Protein AF-A0A4V6A2N5-F1 (afdb_monomer_lite)

Organism: Steinernema carpocapsae (NCBI:txid34508)

Foldseek 3Di:
DDDDDDPDDPDDPPDDPVPPPPPPPQDPVNCCVVPVPVVNVVVVPPPPPDDQQDDDPLLVQQLVLLCVVQPCAAPCNVVSLVVSLVSLFKDKQPDPSDPCVQFADPVVSVVVVVCVVVVVCVVPIDIDGTPDDGRDHSVNSVVVVCVVDVRVVRRVVNHVVDPVCPPPPDDDDPVVVVVVVVVVVVVVVVD

Secondary structure (DSSP, 8-state):
----------------GGG--------HHHHHHHHS-HHHHHHHH-----------HHHHHHHHHHHTTS-SSSTTHHHHHHHHHHHHH-EETT-TT--HHHHS-HHHHHHHHHHHHHTHHHHS--EE--S-SPPPPHHHHHHHHHHHS-HHHHHHHHHHH-GGG-----PPPHHHHHHHHHHHHHHHTT-

pLDDT: mean 79.71, std 16.82, range [37.62, 96.12]

Sequence (191 aa):
MSTQTAKLLGVKPERDPQFAVNERTITEQEFREQYMHPNLQIAAQINLPFEDIGWCDISETRLFKKCVFYKPAGQLRSLNMIVLVHEMHHISENDPMTDYRDELTPEDLKIYRERLRTGEAQRNPRTYTPAYKVRPNAMAIMNKLNEYWNMPLVHRRELAANDYFKQVDFELPPEIKKMKEHRIQRDEATQ

InterPro domains:
  IPR012423 Chromatin modification-related protein Eaf7/MRGBP [PF07904] (59-169)

Radius of gyration: 27.69 Å; chains: 1; bounding box: 70×76×56 Å

Structure (mmCIF, N/CA/C/O backbone):
data_AF-A0A4V6A2N5-F1
#
_entry.id   AF-A0A4V6A2N5-F1
#
loop_
_atom_site.group_PDB
_atom_site.id
_atom_site.type_symbol
_atom_site.label_atom_id
_atom_site.label_alt_id
_atom_site.label_comp_id
_atom_site.label_asym_id
_atom_site.label_entity_id
_atom_site.label_seq_id
_atom_site.pdbx_PDB_ins_code
_atom_site.Cartn_x
_atom_site.Cartn_y
_atom_site.Cartn_z
_atom_site.occupancy
_atom_site.B_iso_or_equiv
_atom_site.auth_seq_id
_atom_site.auth_comp_id
_atom_site.auth_asym_id
_atom_site.auth_atom_id
_atom_site.pdbx_PDB_model_num
ATOM 1 N N . MET A 1 1 ? -11.839 60.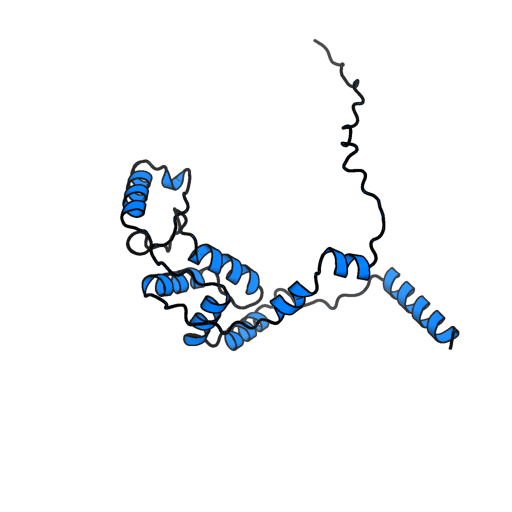056 -10.316 1.00 40.94 1 MET A N 1
ATOM 2 C CA . MET A 1 1 ? -10.593 59.953 -9.524 1.00 40.94 1 MET A CA 1
ATOM 3 C C . MET A 1 1 ? -9.837 58.741 -10.048 1.00 40.94 1 MET A C 1
ATOM 5 O O . MET A 1 1 ? -10.256 57.626 -9.799 1.00 40.94 1 MET A O 1
ATOM 9 N N . SER A 1 2 ? -9.094 58.924 -11.132 1.00 37.62 2 SER A N 1
ATOM 10 C CA . SER A 1 2 ? -7.671 59.299 -11.196 1.00 37.62 2 SER A CA 1
ATOM 11 C C . SER A 1 2 ? -6.779 58.063 -11.245 1.00 37.62 2 SER A C 1
ATOM 13 O O . SER A 1 2 ? -6.501 57.408 -10.249 1.00 37.62 2 SER A O 1
ATOM 15 N N . THR A 1 3 ? -6.362 57.783 -12.469 1.00 42.44 3 THR A N 1
ATOM 16 C CA . THR A 1 3 ? -5.193 57.022 -12.889 1.00 42.44 3 THR A CA 1
ATOM 17 C C . THR A 1 3 ? -3.913 57.539 -12.203 1.00 42.44 3 THR A C 1
ATOM 19 O O . THR A 1 3 ? -3.840 58.717 -11.866 1.00 42.44 3 THR A O 1
ATOM 22 N N . GLN A 1 4 ? -2.891 56.673 -12.124 1.00 40.16 4 GLN A N 1
ATOM 23 C CA . GLN A 1 4 ? -1.467 56.956 -11.835 1.00 40.16 4 GLN A CA 1
ATOM 24 C C . GLN A 1 4 ? -1.052 57.238 -10.381 1.00 40.16 4 GLN A C 1
ATOM 26 O O . GLN A 1 4 ? -1.195 58.355 -9.907 1.00 40.16 4 GLN A O 1
ATOM 31 N N . THR A 1 5 ? -0.421 56.240 -9.742 1.00 40.50 5 THR A N 1
ATOM 32 C CA . THR A 1 5 ? 0.781 56.275 -8.857 1.00 40.50 5 THR A CA 1
ATOM 33 C C . THR A 1 5 ? 0.743 54.993 -8.010 1.00 40.50 5 THR A C 1
ATOM 35 O O . THR A 1 5 ? -0.087 54.847 -7.133 1.00 40.50 5 THR A O 1
ATOM 38 N N . ALA A 1 6 ? 1.480 53.929 -8.318 1.00 37.72 6 ALA A N 1
ATOM 39 C CA . ALA A 1 6 ? 2.877 53.818 -7.929 1.00 37.72 6 ALA A CA 1
ATOM 40 C C . ALA A 1 6 ? 3.575 52.724 -8.758 1.00 37.72 6 ALA A C 1
ATOM 42 O O . ALA A 1 6 ? 3.750 51.582 -8.346 1.00 37.72 6 ALA A O 1
ATOM 43 N N . LYS A 1 7 ? 4.028 53.120 -9.947 1.00 43.25 7 LYS A N 1
ATOM 44 C CA . LYS A 1 7 ? 5.269 52.619 -10.546 1.00 43.25 7 LYS A CA 1
ATOM 45 C C . LYS A 1 7 ? 6.409 53.395 -9.873 1.00 43.25 7 LYS A C 1
ATOM 47 O O . LYS A 1 7 ? 6.946 54.314 -10.467 1.00 43.25 7 LYS A O 1
ATOM 52 N N . LEU A 1 8 ? 6.677 53.149 -8.593 1.00 44.62 8 LEU A N 1
ATOM 53 C CA . LEU A 1 8 ? 7.771 53.792 -7.853 1.00 44.62 8 LEU A CA 1
ATOM 54 C C . LEU A 1 8 ? 7.896 53.101 -6.505 1.00 44.62 8 LEU A C 1
ATOM 56 O O . LEU A 1 8 ? 7.250 53.488 -5.546 1.00 44.62 8 LEU A O 1
ATOM 60 N N . LEU A 1 9 ? 8.667 52.023 -6.498 1.00 43.09 9 LEU A N 1
ATOM 61 C CA . LEU A 1 9 ? 9.569 51.607 -5.429 1.00 43.09 9 LEU A CA 1
ATOM 62 C C . LEU A 1 9 ? 10.276 50.378 -6.005 1.00 43.09 9 LEU A C 1
ATOM 64 O O . LEU A 1 9 ? 9.766 49.263 -5.961 1.00 43.09 9 LEU A O 1
ATOM 68 N N . GLY A 1 10 ? 11.411 50.621 -6.666 1.00 44.78 10 GLY A N 1
ATOM 69 C CA . GLY A 1 10 ? 12.303 49.603 -7.221 1.00 44.78 10 GLY A CA 1
ATOM 70 C C . GLY A 1 10 ? 12.989 48.792 -6.126 1.00 44.78 10 GLY A C 1
ATOM 71 O O . GLY A 1 10 ? 14.212 48.768 -6.043 1.00 44.78 10 GLY A O 1
ATOM 72 N N . VAL A 1 11 ? 12.200 48.144 -5.276 1.00 44.19 11 VAL A N 1
ATOM 73 C CA . VAL A 1 11 ? 12.680 47.217 -4.263 1.00 44.19 11 VAL A CA 1
ATOM 74 C C . VAL A 1 11 ? 12.923 45.897 -4.980 1.00 44.19 11 VAL A C 1
ATOM 76 O O . VAL A 1 11 ? 12.017 45.088 -5.177 1.00 44.19 11 VAL A O 1
ATOM 79 N N . LYS A 1 12 ? 14.165 45.700 -5.437 1.00 49.62 12 LYS A N 1
ATOM 80 C CA . LYS A 1 12 ? 14.668 44.341 -5.651 1.00 49.62 12 LYS A CA 1
ATOM 81 C C . LYS A 1 12 ? 14.470 43.600 -4.323 1.00 49.62 12 LYS A C 1
ATOM 83 O O . LYS A 1 12 ? 14.855 44.167 -3.302 1.00 49.62 12 LYS A O 1
ATOM 88 N N . PRO A 1 13 ? 13.890 42.388 -4.307 1.00 46.31 13 PRO A N 1
ATOM 89 C CA . PRO A 1 13 ? 13.906 41.577 -3.102 1.00 46.31 13 PRO A CA 1
ATOM 90 C C . PRO A 1 13 ? 15.373 41.406 -2.713 1.00 46.31 13 PRO A C 1
ATOM 92 O O . PRO A 1 13 ? 16.170 40.872 -3.490 1.00 46.31 13 PRO A O 1
ATOM 95 N N . GLU A 1 14 ? 15.734 41.970 -1.566 1.00 46.34 14 GLU A N 1
ATOM 96 C CA . GLU A 1 14 ? 17.046 41.816 -0.963 1.00 46.34 14 GLU A CA 1
ATOM 97 C C . GLU A 1 14 ? 17.206 40.315 -0.723 1.00 46.34 14 GLU A C 1
ATOM 99 O O . GLU A 1 14 ? 16.524 39.721 0.110 1.00 46.34 14 GLU A O 1
ATOM 104 N N . ARG A 1 15 ? 18.003 39.654 -1.571 1.00 49.00 15 ARG A N 1
ATOM 105 C CA . ARG A 1 15 ? 18.396 38.275 -1.306 1.00 49.00 15 ARG A CA 1
ATOM 106 C C . ARG A 1 15 ? 19.228 38.337 -0.039 1.00 49.00 15 ARG A C 1
ATOM 108 O O . ARG A 1 15 ? 20.254 39.015 -0.038 1.00 49.00 15 ARG A O 1
ATOM 115 N N . ASP A 1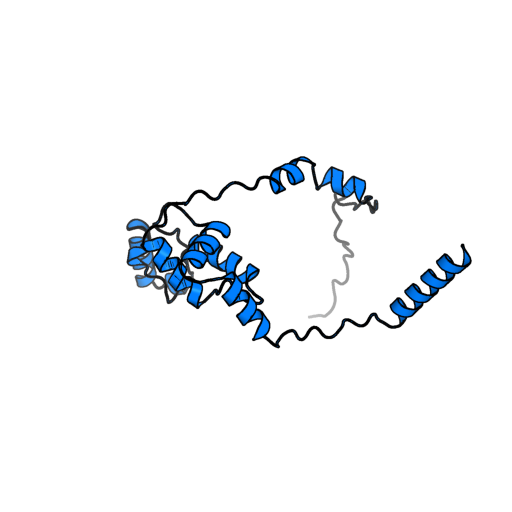 16 ? 18.771 37.644 0.997 1.00 45.53 16 ASP A N 1
ATOM 116 C CA . ASP A 1 16 ? 19.542 37.413 2.211 1.00 45.53 16 ASP A CA 1
ATOM 117 C C . ASP A 1 16 ? 20.994 37.074 1.821 1.00 45.53 16 ASP A C 1
ATOM 119 O O . ASP A 1 16 ? 21.207 36.130 1.046 1.00 45.53 16 ASP A O 1
ATOM 123 N N . PRO A 1 17 ? 22.007 37.813 2.311 1.00 48.41 17 PRO A N 1
ATOM 124 C CA . PRO A 1 17 ? 23.404 37.615 1.916 1.00 48.41 17 PRO A CA 1
ATOM 125 C C . PRO A 1 17 ? 23.958 36.234 2.307 1.00 48.41 17 PRO A C 1
ATOM 127 O O . PRO A 1 17 ? 25.060 35.874 1.899 1.00 48.41 17 PRO A O 1
ATOM 130 N N . GLN A 1 18 ? 23.190 35.429 3.047 1.00 48.81 18 GLN A N 1
ATOM 131 C CA . GLN 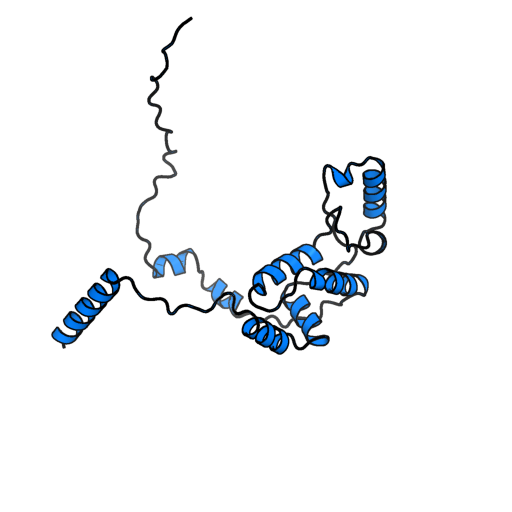A 1 18 ? 23.513 3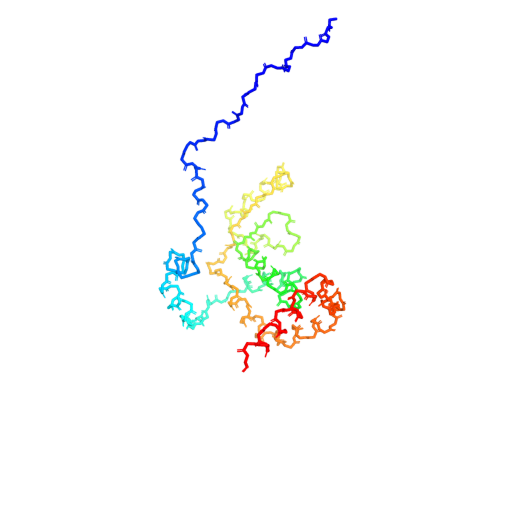4.039 3.371 1.00 48.81 18 GLN A CA 1
ATOM 132 C C . GLN A 1 18 ? 23.283 33.055 2.210 1.00 48.81 18 GLN A C 1
ATOM 134 O O . GLN A 1 18 ? 23.806 31.946 2.256 1.00 48.81 18 GLN A O 1
ATOM 139 N N . PHE A 1 19 ? 22.570 33.452 1.149 1.00 46.62 19 PHE A N 1
ATOM 140 C CA . PHE A 1 19 ? 22.339 32.621 -0.043 1.00 46.62 19 PHE A CA 1
ATOM 141 C C . PHE A 1 19 ? 23.065 33.155 -1.283 1.00 46.62 19 PHE A C 1
ATOM 143 O O . PHE A 1 19 ? 22.567 33.064 -2.410 1.00 46.62 19 PHE A O 1
ATOM 150 N N . ALA A 1 20 ? 24.267 33.706 -1.099 1.00 46.91 20 ALA A N 1
ATOM 151 C CA . ALA A 1 20 ? 25.222 33.805 -2.193 1.00 46.91 20 ALA A CA 1
ATOM 152 C C . ALA A 1 20 ? 25.600 32.375 -2.612 1.00 46.91 20 ALA A C 1
ATOM 154 O O . ALA A 1 20 ? 26.431 31.724 -1.981 1.00 46.91 20 ALA A O 1
ATOM 155 N N . VAL A 1 21 ? 24.930 31.855 -3.644 1.00 52.84 21 VAL A N 1
ATOM 156 C CA . VAL A 1 21 ? 25.291 30.582 -4.270 1.00 52.84 21 VAL A CA 1
ATOM 157 C C . VAL A 1 21 ? 26.683 30.776 -4.855 1.00 52.84 21 VAL A C 1
ATOM 159 O O . VAL A 1 21 ? 26.847 31.372 -5.915 1.00 52.84 21 VAL A O 1
ATOM 162 N N . ASN A 1 22 ? 27.699 30.323 -4.125 1.00 54.91 22 ASN A N 1
ATOM 163 C CA . ASN A 1 22 ? 29.012 30.084 -4.693 1.00 54.91 22 ASN A CA 1
ATOM 164 C C . ASN A 1 22 ? 28.799 29.082 -5.833 1.00 54.91 22 ASN A C 1
ATOM 166 O O . ASN A 1 22 ? 28.563 27.903 -5.576 1.00 54.91 22 ASN A O 1
ATOM 170 N N . GLU A 1 23 ? 28.868 29.544 -7.081 1.00 56.22 23 GLU A N 1
ATOM 171 C CA . GLU A 1 23 ? 28.890 28.714 -8.294 1.00 56.22 23 GLU A CA 1
ATOM 172 C C . GLU A 1 23 ? 30.232 27.973 -8.401 1.00 56.22 23 GLU A C 1
ATOM 174 O O . GLU A 1 23 ? 30.930 28.001 -9.413 1.00 56.22 23 GLU A O 1
ATOM 179 N N . ARG A 1 24 ? 30.647 27.320 -7.315 1.00 70.62 24 ARG A N 1
ATOM 180 C CA . ARG A 1 24 ? 31.764 26.397 -7.348 1.00 70.62 24 ARG A CA 1
ATOM 181 C C . ARG A 1 24 ? 31.211 25.103 -7.925 1.00 70.62 24 ARG A C 1
ATOM 183 O O . ARG A 1 24 ? 30.414 24.428 -7.278 1.00 70.62 24 ARG A O 1
ATOM 190 N N . THR A 1 25 ? 31.602 24.777 -9.153 1.00 65.81 25 THR A N 1
ATOM 191 C CA . THR A 1 25 ? 31.363 23.456 -9.739 1.00 65.81 25 THR A CA 1
ATOM 192 C C . THR A 1 25 ? 32.053 22.425 -8.853 1.00 65.81 25 THR A C 1
ATOM 194 O O . THR A 1 25 ? 33.270 22.264 -8.914 1.00 65.81 25 THR A O 1
ATOM 197 N N . ILE A 1 26 ? 31.274 21.795 -7.975 1.00 80.19 26 ILE A N 1
ATOM 198 C CA . ILE A 1 26 ? 31.705 20.665 -7.157 1.00 80.19 26 ILE A CA 1
ATOM 199 C C . ILE A 1 26 ? 32.106 19.544 -8.117 1.00 80.19 26 ILE A C 1
ATOM 201 O O . ILE A 1 26 ? 31.353 19.199 -9.032 1.00 80.19 26 ILE A O 1
ATOM 205 N N . THR A 1 27 ? 33.307 19.003 -7.939 1.00 85.44 27 THR A N 1
ATOM 206 C CA . THR A 1 27 ? 33.754 17.846 -8.719 1.00 85.44 27 THR A CA 1
ATOM 207 C C . THR A 1 27 ? 32.944 16.607 -8.332 1.00 85.44 27 THR A C 1
ATOM 209 O O . THR A 1 27 ? 32.437 16.506 -7.217 1.00 85.44 27 THR A O 1
ATOM 212 N N . GLU A 1 28 ? 32.807 15.630 -9.235 1.00 75.56 28 GLU A N 1
ATOM 213 C CA . GLU A 1 28 ? 32.050 14.398 -8.945 1.00 75.56 28 GLU A CA 1
ATOM 214 C C . GLU A 1 28 ? 32.552 13.703 -7.668 1.00 75.56 28 GLU A C 1
ATOM 216 O O . GLU A 1 28 ? 31.761 13.181 -6.882 1.00 75.56 28 GLU A O 1
ATOM 221 N N . GLN A 1 29 ? 33.866 13.735 -7.444 1.00 78.38 29 GLN A N 1
ATOM 222 C CA . GLN A 1 29 ? 34.496 13.146 -6.271 1.00 78.38 29 GLN A CA 1
ATOM 223 C C . GLN A 1 29 ? 34.122 13.886 -4.981 1.00 78.38 29 GLN A C 1
ATOM 225 O O . GLN A 1 29 ? 33.684 13.248 -4.027 1.00 78.38 29 GLN A O 1
ATOM 230 N N . GLU A 1 30 ? 34.179 15.220 -4.978 1.00 81.38 30 GLU A N 1
ATOM 231 C CA . GLU A 1 30 ? 33.730 16.037 -3.844 1.00 81.38 30 GLU A CA 1
ATOM 232 C C . GLU A 1 30 ? 32.230 15.845 -3.570 1.00 81.38 30 GLU A C 1
ATOM 234 O O . GLU A 1 30 ? 31.831 15.725 -2.415 1.00 81.38 30 GLU A O 1
ATOM 239 N N . PHE A 1 31 ? 31.391 15.734 -4.609 1.00 80.75 31 PHE A N 1
ATOM 240 C CA . PHE A 1 31 ? 29.964 15.438 -4.442 1.00 80.75 31 PHE A CA 1
ATOM 241 C C . PHE A 1 31 ? 29.749 14.071 -3.781 1.00 80.75 31 PHE A C 1
ATOM 243 O O . PHE A 1 31 ? 28.944 13.935 -2.858 1.00 80.75 31 PHE A O 1
ATOM 250 N N . ARG A 1 32 ? 30.475 13.044 -4.236 1.00 70.31 32 ARG A N 1
ATOM 251 C CA . ARG A 1 32 ? 30.390 11.695 -3.666 1.00 70.31 32 ARG A CA 1
ATOM 252 C C . ARG A 1 32 ? 30.850 11.675 -2.212 1.00 70.31 32 ARG A C 1
ATOM 254 O O . ARG A 1 32 ? 30.182 11.071 -1.386 1.00 70.31 32 ARG A O 1
ATOM 261 N N . GLU A 1 33 ? 31.934 12.356 -1.876 1.00 77.19 33 GLU A N 1
ATOM 262 C CA . GLU A 1 33 ? 32.447 12.394 -0.504 1.00 77.19 33 GLU A CA 1
ATOM 263 C C . GLU A 1 33 ? 31.539 13.207 0.431 1.00 77.19 33 GLU A C 1
ATOM 265 O O . GLU A 1 33 ? 31.278 12.787 1.558 1.00 77.19 33 GLU A O 1
ATOM 270 N N . GLN A 1 34 ? 30.996 14.327 -0.051 1.00 77.94 34 GLN A N 1
ATOM 271 C CA . GLN A 1 34 ? 30.143 15.215 0.737 1.00 77.94 34 GLN A CA 1
ATOM 272 C C . GLN A 1 34 ? 28.727 14.660 0.948 1.00 77.94 34 GLN A C 1
ATOM 274 O O . GLN A 1 34 ? 28.162 14.825 2.029 1.00 77.94 34 GLN A O 1
ATOM 279 N N . TYR A 1 35 ? 28.139 14.020 -0.069 1.00 74.94 35 TYR A N 1
ATOM 280 C CA . TYR A 1 35 ? 26.726 13.617 -0.055 1.00 74.94 35 TYR A CA 1
ATOM 281 C C . TYR A 1 35 ? 26.505 12.100 -0.084 1.00 74.94 35 TYR A C 1
ATOM 283 O O . TYR A 1 35 ? 25.437 11.638 0.312 1.00 74.94 35 TYR A O 1
ATOM 291 N N . MET A 1 36 ? 27.492 11.313 -0.522 1.00 72.31 36 MET A N 1
ATOM 292 C CA . MET A 1 36 ? 27.393 9.855 -0.676 1.00 72.31 36 MET A CA 1
ATOM 293 C C . MET A 1 36 ? 28.427 9.141 0.206 1.00 72.31 36 MET A C 1
ATOM 295 O O . MET A 1 36 ? 29.283 8.398 -0.278 1.00 72.31 36 MET A O 1
ATOM 299 N N . HIS A 1 37 ? 28.333 9.373 1.519 1.00 70.88 37 HIS A N 1
ATOM 300 C CA . HIS A 1 37 ? 29.231 8.811 2.531 1.00 70.88 37 HIS A CA 1
ATOM 301 C C . HIS A 1 37 ? 29.432 7.288 2.334 1.00 70.88 37 HIS A C 1
ATOM 303 O O . HIS A 1 37 ? 28.447 6.585 2.096 1.00 70.88 37 HIS A O 1
ATOM 309 N N . PRO A 1 38 ? 30.647 6.729 2.514 1.00 67.81 38 PRO A N 1
ATOM 310 C CA . PRO A 1 38 ? 30.920 5.291 2.341 1.00 67.81 38 PRO A CA 1
ATOM 311 C C . PRO A 1 38 ? 29.981 4.366 3.132 1.00 67.81 38 PRO A C 1
ATOM 313 O O . PRO A 1 38 ? 29.646 3.267 2.693 1.00 67.81 38 PRO A O 1
ATOM 316 N N . ASN A 1 39 ? 29.473 4.848 4.267 1.00 70.00 39 ASN A N 1
ATOM 317 C CA . ASN A 1 39 ? 28.505 4.141 5.104 1.00 70.00 39 ASN A CA 1
ATOM 318 C C . ASN A 1 39 ? 27.170 3.879 4.385 1.00 70.00 39 ASN A C 1
ATOM 320 O O . ASN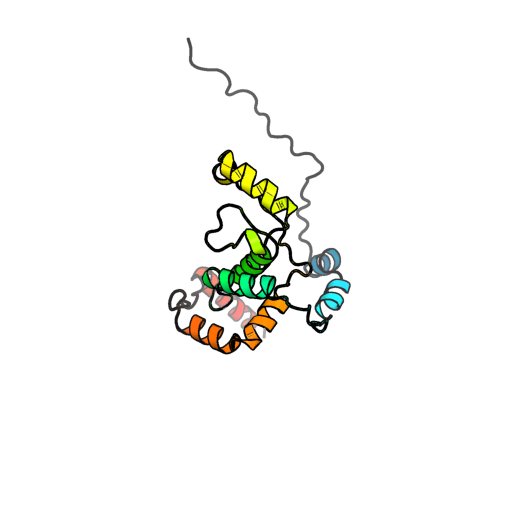 A 1 39 ? 26.495 2.909 4.710 1.00 70.00 39 ASN A O 1
ATOM 324 N N . LEU A 1 40 ? 26.799 4.696 3.394 1.00 64.06 40 LEU A N 1
ATOM 325 C CA . LEU A 1 40 ? 25.609 4.483 2.565 1.00 64.06 40 LEU A CA 1
ATOM 326 C C . LEU A 1 40 ? 25.787 3.301 1.607 1.00 64.06 40 LEU A C 1
ATOM 328 O O . LEU A 1 40 ? 24.823 2.591 1.342 1.00 64.06 40 LEU A O 1
ATOM 332 N N . GLN A 1 41 ? 27.010 3.043 1.129 1.00 61.16 41 GLN A N 1
ATOM 333 C CA . GLN A 1 41 ? 27.300 1.847 0.329 1.00 61.16 41 GLN A CA 1
ATOM 334 C C . GLN A 1 41 ? 27.215 0.586 1.187 1.00 61.16 41 GLN A C 1
ATOM 336 O O . GLN A 1 41 ? 26.641 -0.409 0.757 1.00 61.16 41 GLN A O 1
ATOM 341 N N . ILE A 1 42 ? 27.730 0.653 2.418 1.00 66.25 42 ILE A N 1
ATOM 342 C CA . ILE A 1 42 ? 27.620 -0.437 3.393 1.00 66.25 42 ILE A CA 1
ATOM 343 C C . ILE A 1 42 ? 26.146 -0.679 3.732 1.00 66.25 42 ILE A C 1
ATOM 345 O O . ILE A 1 42 ? 25.699 -1.816 3.661 1.00 66.25 42 ILE A O 1
ATOM 349 N N . ALA A 1 43 ? 25.371 0.377 4.005 1.00 60.47 43 ALA A N 1
ATOM 350 C CA . ALA A 1 43 ? 23.933 0.288 4.262 1.00 60.47 43 ALA A CA 1
ATOM 351 C C . ALA A 1 43 ? 23.151 -0.297 3.071 1.00 60.47 43 ALA A C 1
ATOM 353 O O . ALA A 1 43 ? 22.248 -1.104 3.271 1.00 60.47 43 ALA A O 1
ATOM 354 N N . ALA A 1 44 ? 23.523 0.056 1.837 1.00 59.91 44 ALA A N 1
ATOM 355 C CA . ALA A 1 44 ? 22.920 -0.496 0.625 1.00 59.91 44 ALA A CA 1
ATOM 356 C C . ALA A 1 44 ? 23.255 -1.983 0.400 1.00 59.91 44 ALA A C 1
ATOM 358 O O . ALA A 1 44 ? 22.500 -2.683 -0.270 1.00 59.91 44 ALA A O 1
ATOM 359 N N . GLN A 1 45 ? 24.369 -2.474 0.952 1.00 57.28 45 GLN A N 1
ATOM 360 C CA . GLN A 1 45 ? 24.768 -3.885 0.888 1.00 57.28 45 GLN A CA 1
ATOM 361 C C . GLN A 1 45 ? 24.121 -4.745 1.979 1.00 57.28 45 GLN A C 1
ATOM 363 O O . GLN A 1 45 ? 24.226 -5.973 1.921 1.00 57.28 45 GLN A O 1
ATOM 368 N N . ILE A 1 46 ? 23.437 -4.142 2.959 1.00 58.44 46 ILE A N 1
ATOM 369 C CA . ILE A 1 46 ? 22.707 -4.899 3.974 1.00 58.44 46 ILE A CA 1
ATOM 370 C C . ILE A 1 46 ? 21.434 -5.466 3.335 1.00 58.44 46 ILE A C 1
ATOM 372 O O . ILE A 1 46 ? 20.351 -4.889 3.416 1.00 58.44 46 ILE A O 1
ATOM 376 N N . ASN A 1 47 ? 21.560 -6.640 2.715 1.00 53.06 47 ASN A N 1
ATOM 377 C CA . ASN A 1 47 ? 20.427 -7.519 2.448 1.00 53.06 47 ASN A CA 1
ATOM 378 C C . ASN A 1 47 ? 19.949 -8.082 3.790 1.00 53.06 47 ASN A C 1
ATOM 380 O O . ASN A 1 47 ? 20.323 -9.190 4.173 1.00 53.06 47 ASN A O 1
ATOM 384 N N . LEU A 1 48 ? 19.166 -7.301 4.537 1.00 56.94 48 LEU A N 1
ATOM 385 C CA . LEU A 1 48 ? 18.477 -7.829 5.708 1.00 56.94 48 LEU A CA 1
ATOM 386 C C . LEU A 1 48 ? 17.505 -8.908 5.215 1.00 56.94 48 LEU A C 1
ATOM 388 O O . LEU A 1 48 ? 16.635 -8.589 4.396 1.00 56.94 48 LEU A O 1
ATOM 392 N N . PRO A 1 49 ? 17.648 -10.173 5.654 1.00 57.25 49 PRO A N 1
ATOM 393 C CA . PRO A 1 49 ? 16.656 -11.185 5.346 1.00 57.25 49 PRO A CA 1
ATOM 394 C C . PRO A 1 49 ? 15.308 -10.683 5.856 1.00 57.25 49 PRO A C 1
ATOM 396 O O . PRO A 1 49 ? 15.192 -10.198 6.982 1.00 57.25 49 PRO A O 1
ATOM 399 N N . PHE A 1 50 ? 14.302 -10.732 4.990 1.00 57.50 50 PHE A N 1
ATOM 400 C CA . PHE A 1 50 ? 12.953 -10.371 5.379 1.00 57.50 50 PHE A CA 1
ATOM 401 C C . PHE A 1 50 ? 12.439 -11.433 6.352 1.00 57.50 50 PHE A C 1
ATOM 403 O O . PHE A 1 50 ? 12.147 -12.555 5.942 1.00 57.50 50 PHE A O 1
ATOM 410 N N . GLU A 1 51 ? 12.362 -11.087 7.633 1.00 61.69 51 GLU A N 1
ATOM 411 C CA . GLU A 1 51 ? 11.624 -11.886 8.604 1.00 61.69 51 GLU A CA 1
ATOM 412 C C . GLU A 1 51 ? 10.130 -11.719 8.330 1.00 61.69 51 GLU A C 1
ATOM 414 O O . GLU A 1 51 ? 9.650 -10.599 8.127 1.00 61.69 51 GLU A O 1
ATOM 419 N N . ASP A 1 52 ? 9.403 -12.838 8.281 1.00 64.12 52 ASP A N 1
ATOM 420 C CA . ASP A 1 52 ? 7.953 -12.812 8.137 1.00 64.12 52 ASP A CA 1
ATOM 421 C C . ASP A 1 52 ? 7.356 -11.984 9.280 1.00 64.12 52 ASP A C 1
ATOM 423 O O . ASP A 1 52 ? 7.470 -12.310 10.461 1.00 64.12 52 ASP A O 1
ATOM 427 N N . ILE A 1 53 ? 6.745 -10.868 8.901 1.00 69.00 53 ILE A N 1
ATOM 428 C CA . ILE A 1 53 ? 6.209 -9.850 9.802 1.00 69.00 53 ILE A CA 1
ATOM 429 C C . ILE A 1 53 ? 4.942 -10.300 10.543 1.00 69.00 53 ILE A C 1
ATOM 431 O O . ILE A 1 53 ? 4.405 -9.527 11.337 1.00 69.00 53 ILE A O 1
ATOM 435 N N . GLY A 1 54 ? 4.463 -11.524 10.296 1.00 75.38 54 GLY A N 1
ATOM 436 C CA . GLY A 1 54 ? 3.272 -12.077 10.930 1.00 75.38 54 GLY A CA 1
ATOM 437 C C . GLY A 1 54 ? 2.012 -11.407 10.393 1.00 75.38 54 GLY A C 1
ATOM 438 O O . GLY A 1 54 ? 1.421 -10.543 11.043 1.00 75.38 54 GLY A O 1
ATOM 439 N N . TRP A 1 55 ? 1.611 -11.790 9.179 1.00 88.25 55 TRP A N 1
ATOM 440 C CA . TRP A 1 55 ? 0.368 -11.318 8.569 1.00 88.25 55 TRP A CA 1
ATOM 441 C C . TRP A 1 55 ? -0.849 -11.741 9.396 1.00 88.25 55 TRP A C 1
ATOM 443 O O . TRP A 1 55 ? -0.928 -12.868 9.877 1.00 88.25 55 TRP A O 1
ATOM 453 N N . CYS A 1 56 ? -1.805 -10.827 9.547 1.00 91.12 56 CYS A N 1
ATOM 454 C CA . CYS A 1 56 ? -3.097 -11.110 10.163 1.00 91.12 56 CYS A CA 1
ATOM 455 C C . CYS A 1 56 ? -4.201 -11.022 9.108 1.00 91.12 56 CYS A C 1
ATOM 457 O O . CYS A 1 56 ? -4.061 -10.298 8.121 1.00 91.12 56 CYS A O 1
ATOM 459 N N . ASP A 1 57 ? -5.325 -11.692 9.349 1.00 92.44 57 ASP A N 1
ATOM 460 C CA . ASP A 1 57 ? -6.419 -11.786 8.375 1.00 92.44 57 ASP A CA 1
ATOM 461 C C . ASP A 1 57 ? -6.934 -10.411 7.919 1.00 92.44 57 ASP A C 1
ATOM 463 O O . ASP A 1 57 ? -7.240 -10.209 6.743 1.00 92.44 57 ASP A O 1
ATOM 467 N N . ILE A 1 58 ? -6.972 -9.430 8.830 1.00 93.06 58 ILE A N 1
ATOM 468 C CA . ILE A 1 58 ? -7.410 -8.057 8.532 1.00 93.06 58 ILE A CA 1
ATOM 469 C C . ILE A 1 58 ? -6.422 -7.363 7.584 1.00 93.06 58 ILE A C 1
ATOM 471 O O . ILE A 1 58 ? -6.839 -6.739 6.606 1.00 93.06 58 ILE A O 1
ATOM 475 N N . SER A 1 59 ? -5.112 -7.464 7.845 1.00 93.62 59 SER A N 1
ATOM 476 C CA . SER A 1 59 ? -4.100 -6.819 6.998 1.00 93.62 59 SER A CA 1
ATOM 477 C C . SER A 1 59 ? -4.012 -7.487 5.628 1.00 93.62 59 SER A C 1
ATOM 479 O O . SER A 1 59 ? -3.871 -6.800 4.617 1.00 93.62 59 SER A O 1
ATOM 481 N N . GLU A 1 60 ? -4.161 -8.807 5.570 1.00 93.69 60 GLU A N 1
ATOM 482 C CA . GLU A 1 60 ? -4.188 -9.553 4.317 1.00 93.69 60 GLU A CA 1
ATOM 483 C C . GLU A 1 60 ? -5.433 -9.213 3.480 1.00 93.69 60 GLU A C 1
ATOM 485 O O . GLU A 1 60 ? -5.326 -8.871 2.300 1.00 93.69 60 GLU A O 1
ATOM 490 N N . THR A 1 61 ? -6.612 -9.191 4.105 1.00 93.69 61 THR A N 1
ATOM 491 C CA . THR A 1 61 ? -7.867 -8.811 3.439 1.00 93.69 61 THR A CA 1
ATOM 492 C C . THR A 1 61 ? -7.794 -7.389 2.886 1.00 93.69 61 THR A C 1
ATOM 494 O O . THR A 1 61 ? -8.167 -7.144 1.733 1.00 93.69 61 THR A O 1
ATOM 497 N N . ARG A 1 62 ? -7.266 -6.438 3.671 1.00 94.06 62 ARG A N 1
ATOM 498 C CA . ARG A 1 62 ? -7.068 -5.057 3.211 1.00 94.06 62 ARG A CA 1
ATOM 499 C C . ARG A 1 62 ? -6.102 -4.991 2.031 1.00 94.06 62 ARG A C 1
ATOM 501 O O . ARG A 1 62 ? -6.402 -4.294 1.062 1.00 94.06 62 ARG A O 1
ATOM 508 N N . LEU A 1 63 ? -4.985 -5.726 2.073 1.00 94.56 63 LEU A N 1
ATOM 509 C CA . LEU A 1 63 ? -4.033 -5.777 0.962 1.00 94.56 63 LEU A CA 1
ATOM 510 C C . LEU A 1 63 ? -4.738 -6.179 -0.336 1.00 94.56 63 LEU A C 1
ATOM 512 O O . LEU A 1 63 ? -4.615 -5.478 -1.340 1.00 94.56 63 LEU A O 1
ATOM 516 N N . PHE A 1 64 ? -5.529 -7.252 -0.310 1.00 93.62 64 PHE A N 1
ATOM 517 C CA . PHE A 1 64 ? -6.240 -7.716 -1.499 1.00 93.62 64 PHE A CA 1
ATOM 518 C C . PHE A 1 64 ? -7.247 -6.699 -2.030 1.00 93.62 64 PHE A C 1
ATOM 520 O O . PHE A 1 64 ? -7.261 -6.435 -3.234 1.00 93.62 64 PHE A O 1
ATOM 527 N N . LYS A 1 65 ? -8.031 -6.066 -1.150 1.00 93.81 65 LYS A N 1
ATOM 528 C CA . LYS A 1 65 ? -8.945 -4.979 -1.537 1.00 93.81 65 LYS A CA 1
ATOM 529 C C . LYS A 1 65 ? -8.199 -3.838 -2.229 1.00 93.81 65 LYS A C 1
ATOM 531 O O . LYS A 1 65 ? -8.664 -3.309 -3.236 1.00 93.81 65 LYS A O 1
ATOM 536 N N . LYS A 1 66 ? -7.021 -3.471 -1.719 1.00 94.31 66 LYS A N 1
ATOM 537 C CA . LYS A 1 66 ? -6.208 -2.380 -2.270 1.00 94.31 66 LYS A CA 1
ATOM 538 C C . LYS A 1 66 ? -5.493 -2.750 -3.562 1.00 94.31 66 LYS A C 1
ATOM 540 O O . LYS A 1 66 ? -5.362 -1.891 -4.434 1.00 94.31 66 LYS A O 1
ATOM 545 N N . CYS A 1 67 ? -5.113 -4.010 -3.749 1.00 93.56 67 CYS A N 1
ATOM 546 C CA . CYS A 1 67 ? -4.527 -4.487 -5.001 1.00 93.56 67 CYS A CA 1
ATOM 547 C C . CYS A 1 67 ? -5.470 -4.363 -6.207 1.00 93.56 67 CYS A C 1
ATOM 549 O O . CYS A 1 67 ? -4.980 -4.284 -7.334 1.00 93.56 67 CYS A O 1
ATOM 551 N N . VAL A 1 68 ? -6.792 -4.296 -5.991 1.00 91.69 68 VAL A N 1
ATOM 552 C CA . VAL A 1 68 ? -7.772 -4.029 -7.060 1.00 91.69 68 VAL A CA 1
ATOM 553 C C . VAL A 1 68 ? -7.551 -2.647 -7.684 1.00 91.69 68 VAL A C 1
ATOM 555 O O . VAL A 1 68 ? -7.638 -2.507 -8.901 1.00 91.69 68 VAL A O 1
ATOM 558 N N . PHE A 1 69 ? -7.221 -1.638 -6.873 1.00 91.75 69 PHE A N 1
ATOM 559 C CA . PHE A 1 69 ? -6.962 -0.274 -7.348 1.00 91.75 69 PHE A CA 1
ATOM 560 C C . PHE A 1 69 ? -5.499 -0.054 -7.726 1.00 91.75 69 PHE A C 1
ATOM 562 O O . PHE A 1 69 ? -5.198 0.611 -8.715 1.00 91.75 69 PHE A O 1
ATOM 569 N N . TYR A 1 70 ? -4.582 -0.620 -6.941 1.00 93.94 70 TYR A N 1
ATOM 570 C CA . TYR A 1 70 ? -3.149 -0.374 -7.058 1.00 93.94 70 TYR A CA 1
ATOM 571 C C . TYR A 1 70 ? -2.427 -1.673 -7.364 1.00 93.94 70 TYR A C 1
ATOM 573 O O . TYR A 1 70 ? -1.858 -2.323 -6.488 1.00 93.94 70 TYR A O 1
ATOM 581 N N . LYS A 1 71 ? -2.442 -2.059 -8.639 1.00 92.31 71 LYS A N 1
ATOM 582 C CA . LYS A 1 71 ? -1.771 -3.274 -9.097 1.00 92.31 71 LYS A CA 1
ATOM 583 C C . LYS A 1 71 ? -0.249 -3.084 -9.070 1.00 92.31 71 LYS A C 1
ATOM 585 O O . LYS A 1 71 ? 0.267 -2.293 -9.864 1.00 92.31 71 LYS A O 1
ATOM 590 N N . PRO A 1 72 ? 0.514 -3.826 -8.246 1.00 93.25 72 PRO A N 1
ATOM 591 C CA . PRO A 1 72 ? 1.966 -3.685 -8.170 1.00 93.25 72 PRO A CA 1
ATOM 592 C C . PRO A 1 72 ? 2.658 -4.512 -9.269 1.00 93.25 72 PRO A C 1
ATOM 594 O O . PRO A 1 72 ? 3.552 -5.315 -9.011 1.00 93.25 72 PRO A O 1
ATOM 597 N N . ALA A 1 73 ? 2.229 -4.335 -10.520 1.00 92.25 73 ALA A N 1
ATOM 598 C CA . ALA A 1 73 ? 2.783 -4.972 -11.712 1.00 92.25 73 ALA A CA 1
ATOM 599 C C . ALA A 1 73 ? 2.646 -4.036 -12.929 1.00 92.25 73 ALA A C 1
ATOM 601 O O . ALA A 1 73 ? 2.037 -2.974 -12.840 1.00 92.25 73 ALA A O 1
ATOM 602 N N . GLY A 1 74 ? 3.237 -4.415 -14.066 1.00 89.56 74 GLY A N 1
ATOM 603 C CA . GLY A 1 74 ? 3.268 -3.567 -15.264 1.00 89.56 74 GLY A CA 1
ATOM 604 C C . GLY A 1 74 ? 4.141 -2.314 -15.123 1.00 89.56 74 GLY A C 1
ATOM 605 O O . GLY A 1 74 ? 5.094 -2.291 -14.343 1.00 89.56 74 GLY A O 1
ATOM 606 N N . GLN A 1 75 ? 3.823 -1.280 -15.902 1.00 86.50 75 GLN A N 1
ATOM 607 C CA . GLN A 1 75 ? 4.637 -0.062 -16.032 1.00 86.50 75 GLN A CA 1
ATOM 608 C C . GLN A 1 75 ? 4.622 0.800 -14.763 1.00 86.50 75 GLN A C 1
ATOM 610 O O . GLN A 1 75 ? 5.657 1.300 -14.332 1.00 86.50 75 GLN A O 1
ATOM 615 N N . LEU A 1 76 ? 3.464 0.907 -14.106 1.00 90.19 76 LEU A N 1
ATOM 616 C CA . LEU A 1 76 ? 3.289 1.696 -12.884 1.00 90.19 76 LEU A CA 1
ATOM 617 C C . LEU A 1 76 ? 3.645 0.915 -11.611 1.00 90.19 76 LEU A C 1
ATOM 619 O O . LEU A 1 76 ? 3.291 1.345 -10.517 1.00 90.19 76 LEU A O 1
ATOM 623 N N . ARG A 1 77 ? 4.364 -0.215 -11.723 1.00 92.19 77 ARG A N 1
ATOM 624 C CA . ARG A 1 77 ? 4.686 -1.113 -10.598 1.00 92.19 77 ARG A CA 1
ATOM 625 C C . ARG A 1 77 ? 5.201 -0.362 -9.373 1.00 92.19 77 ARG A C 1
ATOM 627 O O . ARG A 1 77 ? 4.692 -0.568 -8.278 1.00 92.19 77 ARG A O 1
ATOM 634 N N . SER A 1 78 ? 6.218 0.477 -9.555 1.00 91.69 78 SER A N 1
ATOM 635 C CA . SER A 1 78 ? 6.872 1.179 -8.446 1.00 91.69 78 SER A CA 1
ATOM 636 C C . SER A 1 78 ? 5.959 2.229 -7.815 1.00 91.69 78 SER A C 1
ATOM 638 O O . SER A 1 78 ? 5.883 2.306 -6.594 1.00 91.69 78 SER A O 1
ATOM 640 N N . LEU A 1 79 ? 5.223 2.990 -8.632 1.00 94.19 79 LEU A N 1
ATOM 641 C CA . LEU A 1 79 ? 4.279 4.001 -8.150 1.00 94.19 79 LEU A CA 1
ATOM 642 C C . LEU A 1 79 ? 3.117 3.352 -7.395 1.00 94.19 79 LEU A C 1
ATOM 644 O O . LEU A 1 79 ? 2.830 3.730 -6.263 1.00 94.19 79 LEU A O 1
ATOM 648 N N . ASN A 1 80 ? 2.520 2.310 -7.971 1.00 95.69 80 ASN A N 1
ATOM 649 C CA . ASN A 1 80 ? 1.448 1.559 -7.330 1.00 95.69 80 ASN A CA 1
ATOM 650 C C . ASN A 1 80 ? 1.923 0.889 -6.041 1.00 95.69 80 ASN A C 1
ATOM 652 O O . ASN A 1 80 ? 1.168 0.859 -5.081 1.00 95.69 80 ASN A O 1
ATOM 656 N N . MET A 1 81 ? 3.168 0.405 -5.975 1.00 96.12 81 MET A N 1
ATOM 657 C CA . MET A 1 81 ? 3.723 -0.137 -4.734 1.00 96.12 81 MET A CA 1
ATOM 658 C C . MET A 1 81 ? 3.864 0.936 -3.645 1.00 96.12 81 MET A C 1
ATOM 660 O O . MET A 1 81 ? 3.516 0.676 -2.498 1.00 96.12 81 MET A O 1
ATOM 664 N N . ILE A 1 82 ? 4.330 2.144 -3.984 1.00 95.12 82 ILE A N 1
ATOM 665 C CA . ILE A 1 82 ? 4.421 3.261 -3.025 1.00 95.12 82 ILE A CA 1
ATOM 666 C C . ILE A 1 82 ? 3.03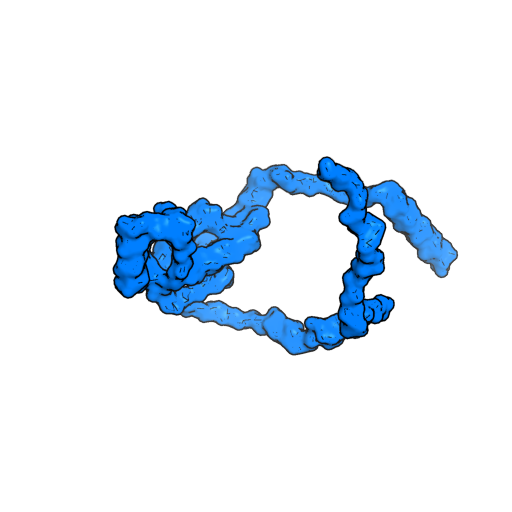4 3.603 -2.474 1.00 95.12 82 ILE A C 1
ATOM 668 O O . ILE A 1 82 ? 2.862 3.721 -1.260 1.00 95.12 82 ILE A O 1
ATOM 672 N N . VAL A 1 83 ? 2.038 3.712 -3.357 1.00 95.44 83 VAL A N 1
ATOM 673 C CA . VAL A 1 83 ? 0.655 3.993 -2.957 1.00 95.44 83 VAL A CA 1
ATOM 674 C C . VAL A 1 83 ? 0.092 2.852 -2.114 1.00 95.44 83 VAL A C 1
ATOM 676 O O . VAL A 1 83 ? -0.506 3.097 -1.075 1.00 95.44 83 VAL A O 1
ATOM 679 N N . LEU A 1 84 ? 0.343 1.600 -2.490 1.00 95.69 84 LEU A N 1
ATOM 680 C CA . LEU A 1 84 ? -0.126 0.434 -1.750 1.00 95.69 84 LEU A CA 1
ATOM 681 C C . LEU A 1 84 ? 0.457 0.388 -0.333 1.00 95.69 84 LEU A C 1
ATOM 683 O O . LEU A 1 84 ? -0.284 0.168 0.621 1.00 95.69 84 LEU A O 1
ATOM 687 N N . VAL A 1 85 ? 1.753 0.672 -0.169 1.00 95.62 85 VAL A N 1
ATOM 688 C CA . VAL A 1 85 ? 2.369 0.821 1.158 1.00 95.62 85 VAL A CA 1
ATOM 689 C C . VAL A 1 85 ? 1.670 1.929 1.944 1.00 95.62 85 VAL A C 1
ATOM 691 O O . VAL A 1 85 ? 1.282 1.698 3.086 1.00 95.62 85 VAL A O 1
ATOM 694 N N . HIS A 1 86 ? 1.452 3.101 1.343 1.00 95.06 86 HIS A N 1
ATOM 695 C CA . HIS A 1 86 ? 0.755 4.207 2.001 1.00 95.06 86 HIS A CA 1
ATOM 696 C C . HIS A 1 86 ? -0.656 3.812 2.469 1.00 95.06 86 HIS A C 1
ATOM 698 O O . HIS A 1 86 ? -0.997 4.037 3.629 1.00 95.06 86 HIS A O 1
ATOM 704 N N . GLU A 1 87 ? -1.443 3.161 1.614 1.00 94.69 87 GLU A N 1
ATOM 705 C CA . GLU A 1 87 ? -2.811 2.710 1.904 1.00 94.69 87 GLU A CA 1
ATOM 706 C C . GLU A 1 87 ? -2.875 1.579 2.943 1.00 94.69 87 GLU A C 1
ATOM 708 O O . GLU A 1 87 ? -3.855 1.446 3.679 1.00 94.69 87 GLU A O 1
ATOM 713 N N . MET A 1 88 ? -1.823 0.768 3.042 1.00 94.75 88 MET A N 1
ATOM 714 C CA . MET A 1 88 ? -1.649 -0.209 4.121 1.00 94.75 88 MET A CA 1
ATOM 715 C C . MET A 1 88 ? -1.206 0.441 5.440 1.00 94.75 88 MET A C 1
ATOM 717 O O . MET A 1 88 ? -1.232 -0.192 6.487 1.00 94.75 88 MET A O 1
ATOM 721 N N . HIS A 1 89 ? -0.789 1.705 5.431 1.00 94.94 89 HIS A N 1
ATOM 722 C CA . HIS A 1 89 ? -0.454 2.434 6.655 1.00 94.94 89 HIS A CA 1
ATOM 723 C C . HIS A 1 89 ? -1.561 3.388 7.088 1.00 94.94 89 HIS A C 1
ATOM 725 O O . HIS A 1 89 ? -1.580 3.786 8.251 1.00 94.94 89 HIS A O 1
ATOM 731 N N . HIS A 1 90 ? -2.475 3.742 6.192 1.00 94.56 90 HIS A N 1
ATOM 732 C CA . HIS A 1 90 ? -3.425 4.821 6.400 1.00 94.56 90 HIS A CA 1
ATOM 733 C C . HIS A 1 90 ? -4.809 4.434 5.896 1.00 94.56 90 HIS A C 1
ATOM 735 O O . HIS A 1 90 ? -4.958 3.853 4.823 1.00 94.56 90 HIS A O 1
ATOM 741 N N . ILE A 1 91 ? -5.829 4.788 6.671 1.00 94.38 91 ILE A N 1
ATOM 742 C CA . ILE A 1 91 ? -7.230 4.587 6.309 1.00 94.38 91 ILE A CA 1
ATOM 743 C C . ILE A 1 91 ? -7.882 5.952 6.155 1.00 94.38 91 ILE A C 1
ATOM 745 O O . ILE A 1 91 ? -8.091 6.655 7.140 1.00 94.38 91 ILE A O 1
ATOM 749 N N . SER A 1 92 ? -8.195 6.331 4.924 1.00 92.50 92 SER A N 1
ATOM 750 C CA . SER A 1 92 ? -8.876 7.592 4.633 1.00 92.50 92 SER A CA 1
ATOM 751 C C . SER A 1 92 ? -10.395 7.439 4.758 1.00 92.50 92 SER A C 1
ATOM 753 O O . SER A 1 92 ? -10.975 6.415 4.382 1.00 92.50 92 SER A O 1
ATOM 755 N N . GLU A 1 93 ? -11.063 8.463 5.285 1.00 92.00 93 GLU A N 1
ATOM 756 C CA . GLU A 1 93 ? -12.521 8.579 5.192 1.00 92.00 93 GLU A CA 1
ATOM 757 C C . GLU A 1 93 ? -12.956 8.650 3.714 1.00 92.00 93 GLU A C 1
ATOM 759 O O . GLU A 1 93 ? -12.284 9.268 2.887 1.00 92.00 93 GLU A O 1
ATOM 764 N N . ASN A 1 94 ? -14.109 8.050 3.397 1.00 87.06 94 ASN A N 1
ATOM 765 C CA . ASN A 1 94 ? -14.702 7.951 2.050 1.00 87.06 94 ASN A CA 1
ATOM 766 C C . ASN A 1 94 ? -13.990 6.998 1.075 1.00 87.06 94 ASN A C 1
ATOM 768 O O . ASN A 1 94 ? -14.202 7.079 -0.134 1.00 87.06 94 ASN A O 1
ATOM 772 N N . ASP A 1 95 ? -13.180 6.076 1.584 1.00 88.19 95 ASP A N 1
ATOM 773 C CA . ASP A 1 95 ? -12.650 4.983 0.781 1.00 88.19 95 ASP A CA 1
ATOM 774 C C . ASP A 1 95 ? -13.733 3.908 0.564 1.00 88.19 95 ASP A C 1
ATOM 776 O O . ASP A 1 95 ? -14.172 3.285 1.534 1.00 88.19 95 ASP A O 1
ATOM 780 N N . PRO A 1 96 ? -14.169 3.664 -0.686 1.00 84.81 96 PRO A N 1
ATOM 781 C CA . PRO A 1 96 ? -15.327 2.820 -0.978 1.00 84.81 96 PRO A CA 1
ATOM 782 C C . PRO A 1 96 ? -15.149 1.347 -0.599 1.00 84.81 96 PRO A C 1
ATOM 784 O O . PRO A 1 96 ? -16.146 0.652 -0.438 1.00 84.81 96 PRO A O 1
ATOM 787 N N . MET A 1 97 ? -13.909 0.860 -0.477 1.00 86.31 97 MET A N 1
ATOM 788 C CA . MET A 1 97 ? -13.625 -0.557 -0.204 1.00 86.31 97 MET A CA 1
ATOM 789 C C . MET A 1 97 ? -13.099 -0.813 1.214 1.00 86.31 97 MET A C 1
ATOM 791 O O . MET A 1 97 ? -12.757 -1.952 1.538 1.00 86.31 97 MET A O 1
ATOM 795 N N . THR A 1 98 ? -13.017 0.215 2.064 1.00 90.19 98 THR A N 1
ATOM 796 C CA . THR A 1 98 ? -12.615 0.035 3.466 1.00 90.19 98 THR A CA 1
ATOM 797 C C . THR A 1 98 ? -13.791 -0.474 4.296 1.00 90.19 98 THR A C 1
ATOM 799 O O . THR A 1 98 ? -14.830 0.181 4.384 1.00 90.19 98 THR A O 1
ATOM 802 N N . ASP A 1 99 ? -13.585 -1.586 5.007 1.00 91.00 99 ASP A N 1
ATOM 803 C CA . ASP A 1 99 ? -14.517 -2.033 6.041 1.00 91.00 99 ASP A CA 1
ATOM 804 C C . ASP A 1 99 ? -14.122 -1.413 7.385 1.00 91.00 99 ASP A C 1
ATOM 806 O O . ASP A 1 99 ? -13.388 -1.988 8.189 1.00 91.00 99 ASP A O 1
ATOM 810 N N . TYR A 1 100 ? -14.636 -0.209 7.653 1.00 91.44 100 TYR A N 1
ATOM 811 C CA . TYR A 1 100 ? -14.281 0.582 8.840 1.00 91.44 100 TYR A CA 1
ATOM 812 C C . TYR A 1 100 ? -14.523 -0.138 10.174 1.00 91.44 100 TYR A C 1
ATOM 814 O O . TYR A 1 100 ? -13.932 0.237 11.181 1.00 91.44 100 TYR A O 1
ATOM 822 N N . ARG A 1 101 ? -15.395 -1.153 10.207 1.00 90.81 101 ARG A N 1
ATOM 823 C CA . ARG A 1 101 ? -15.673 -1.941 11.415 1.00 90.81 101 ARG A CA 1
ATOM 824 C C . ARG A 1 101 ? -14.489 -2.810 11.833 1.00 90.81 101 ARG A C 1
ATOM 826 O O . ARG A 1 101 ? -14.239 -2.918 13.028 1.00 90.81 101 ARG A O 1
ATOM 833 N N . ASP A 1 102 ? -13.823 -3.422 10.862 1.00 89.69 102 ASP A N 1
ATOM 834 C CA . ASP A 1 102 ? -12.782 -4.421 11.109 1.00 89.69 102 ASP A CA 1
ATOM 835 C C . ASP A 1 102 ? -11.390 -3.786 11.040 1.00 89.69 102 ASP A C 1
ATOM 837 O O . ASP A 1 102 ? -10.443 -4.250 11.669 1.00 89.69 102 ASP A O 1
ATOM 841 N N . GLU A 1 103 ? -11.267 -2.693 10.287 1.00 92.19 103 GLU A N 1
ATOM 842 C CA . GLU A 1 103 ? -9.983 -2.074 9.983 1.00 92.19 103 GLU A CA 1
ATOM 843 C C . GLU A 1 103 ? -9.633 -0.900 10.918 1.00 92.19 103 GLU A C 1
ATOM 845 O O . GLU A 1 103 ? -8.464 -0.519 10.989 1.00 92.19 103 GLU A O 1
ATOM 850 N N . LEU A 1 104 ? -10.603 -0.353 11.666 1.00 94.69 104 LEU A N 1
ATOM 851 C CA . LEU A 1 104 ? -10.382 0.680 12.690 1.00 94.69 104 LEU A CA 1
ATOM 852 C C . LEU A 1 104 ? -10.398 0.109 14.110 1.00 94.69 104 LEU A C 1
ATOM 854 O O . LEU A 1 104 ? -11.036 -0.901 14.401 1.00 94.69 104 LEU A O 1
ATOM 858 N N . THR A 1 105 ? -9.737 0.819 15.023 1.00 93.56 105 THR A N 1
ATOM 859 C CA . THR A 1 105 ? -9.879 0.569 16.461 1.00 93.56 105 THR A CA 1
ATOM 860 C C . THR A 1 105 ? -11.304 0.910 16.929 1.00 93.56 105 THR A C 1
ATOM 862 O O . THR A 1 105 ? -11.966 1.759 16.318 1.00 93.56 105 THR A O 1
ATOM 865 N N . PRO A 1 106 ? -11.815 0.291 18.010 1.00 94.00 106 PRO A N 1
ATOM 866 C CA . PRO A 1 106 ? -13.144 0.607 18.544 1.00 94.00 106 PRO A CA 1
ATOM 867 C C . PRO A 1 106 ? -13.338 2.098 18.866 1.00 94.00 106 PRO A C 1
ATOM 869 O O . PRO A 1 106 ? -14.428 2.648 18.680 1.00 94.00 106 PRO A O 1
ATOM 872 N N . GLU A 1 107 ? -12.275 2.760 19.320 1.00 94.56 107 GLU A N 1
ATOM 873 C CA . GLU A 1 107 ? -12.241 4.182 19.647 1.00 94.56 107 GLU A CA 1
ATOM 874 C C . GLU A 1 107 ? -12.375 5.041 18.384 1.00 94.56 107 GLU A C 1
ATOM 876 O O . GLU A 1 107 ? -13.254 5.907 18.316 1.00 94.56 107 GLU A O 1
ATOM 881 N N . ASP A 1 108 ? -11.563 4.765 17.359 1.00 94.62 108 ASP A N 1
ATOM 882 C CA . ASP A 1 108 ? -11.605 5.495 16.089 1.00 94.62 108 ASP A CA 1
ATOM 883 C C . ASP A 1 108 ? -12.912 5.247 15.334 1.00 94.62 108 ASP A C 1
ATOM 885 O O . ASP A 1 108 ? -13.471 6.173 14.745 1.00 94.62 108 ASP A O 1
ATOM 889 N N . LEU A 1 109 ? -13.467 4.035 15.421 1.00 94.62 109 LEU A N 1
ATOM 890 C CA . LEU A 1 109 ? -14.770 3.702 14.853 1.00 94.62 109 LEU A CA 1
ATOM 891 C C . LEU A 1 109 ? -15.895 4.532 15.482 1.00 94.62 109 LEU A C 1
ATOM 893 O O . LEU A 1 109 ? -16.807 4.979 14.780 1.00 94.62 109 LEU A O 1
ATOM 897 N N . LYS A 1 110 ? -15.850 4.765 16.800 1.00 94.94 110 LYS A N 1
ATOM 898 C CA . LYS A 1 110 ? -16.826 5.628 17.482 1.00 94.94 110 LYS A CA 1
ATOM 899 C C . LYS A 1 110 ? -16.730 7.068 16.978 1.00 94.94 110 LYS A C 1
ATOM 901 O O . LYS A 1 110 ? -17.760 7.684 16.710 1.00 94.94 110 LYS A O 1
ATOM 906 N N . ILE A 1 111 ? -15.509 7.578 16.814 1.00 94.44 111 ILE A N 1
ATOM 907 C CA . ILE A 1 111 ? -15.260 8.921 16.273 1.00 94.44 111 ILE A CA 1
ATOM 908 C C . ILE A 1 111 ? -15.773 9.015 14.834 1.00 94.44 111 ILE A C 1
ATOM 910 O O . ILE A 1 111 ? -16.502 9.947 14.506 1.00 94.44 111 ILE A O 1
ATOM 914 N N . TYR A 1 112 ? -15.438 8.040 13.988 1.00 94.00 112 TYR A N 1
ATOM 915 C CA . TYR A 1 112 ? -15.880 7.984 12.596 1.00 94.00 112 TYR A CA 1
ATOM 916 C C . TYR A 1 112 ? -17.410 7.991 12.479 1.00 94.00 112 TYR A C 1
ATOM 918 O O . TYR A 1 112 ? -17.973 8.764 11.708 1.00 94.00 112 TYR A O 1
ATOM 926 N N . ARG A 1 113 ? -18.110 7.196 13.300 1.00 93.88 113 ARG A N 1
ATOM 927 C CA . ARG A 1 113 ? -19.583 7.167 13.326 1.00 93.88 113 ARG A CA 1
ATOM 928 C C . ARG A 1 113 ? -20.196 8.512 13.699 1.00 93.88 113 ARG A C 1
ATOM 930 O O . ARG A 1 113 ? -21.186 8.912 13.091 1.00 93.88 113 ARG A O 1
ATOM 937 N N . GLU A 1 114 ? -19.613 9.218 14.662 1.00 94.44 114 GLU A N 1
ATOM 938 C CA . GLU A 1 114 ? -20.092 10.553 15.023 1.00 94.44 114 GLU A CA 1
ATOM 939 C C . GLU A 1 114 ? -19.852 11.559 13.889 1.00 94.44 114 GLU A C 1
ATOM 941 O O . GLU A 1 114 ? -20.744 12.334 13.551 1.00 94.44 114 GLU A O 1
ATOM 946 N N . ARG A 1 115 ? -18.698 11.482 13.218 1.00 93.69 115 ARG A N 1
ATOM 947 C CA . ARG A 1 115 ? -18.370 12.329 12.059 1.00 93.69 115 ARG A CA 1
ATOM 948 C C . ARG A 1 115 ? -19.237 12.051 10.835 1.00 93.69 115 ARG A C 1
ATOM 950 O O . ARG A 1 115 ? -19.547 12.972 10.079 1.00 93.69 115 ARG A O 1
ATOM 957 N N . LEU A 1 116 ? -19.651 10.800 10.637 1.00 91.06 116 LEU A N 1
ATOM 958 C CA . LEU A 1 116 ? -20.651 10.444 9.632 1.00 91.06 116 LEU A CA 1
ATOM 959 C C . LEU A 1 116 ? -22.002 11.087 9.953 1.00 91.06 116 LEU A C 1
ATOM 961 O O . LEU A 1 116 ? -22.649 11.622 9.057 1.00 91.06 116 LEU A O 1
ATOM 965 N N . ARG A 1 117 ? -22.413 11.079 11.227 1.00 92.00 117 ARG A N 1
ATOM 966 C CA . ARG A 1 117 ? -23.679 11.675 11.677 1.00 92.00 117 ARG A CA 1
ATOM 967 C C . ARG A 1 117 ? -23.700 13.195 11.507 1.00 92.00 117 ARG A C 1
ATOM 969 O O . ARG A 1 117 ? -24.739 13.747 11.156 1.00 92.00 117 ARG A O 1
ATOM 976 N N . THR A 1 118 ? -22.578 13.872 11.750 1.00 92.00 118 THR A N 1
ATOM 977 C CA . THR A 1 118 ? -22.453 15.332 11.583 1.00 92.00 118 THR A CA 1
ATOM 978 C C . THR A 1 118 ? -22.208 15.765 10.134 1.00 92.00 118 THR A C 1
ATOM 980 O O . THR A 1 118 ? -22.307 16.953 9.829 1.00 92.00 118 THR A O 1
ATOM 983 N N . GLY A 1 119 ? -21.895 14.830 9.229 1.00 89.56 119 GLY A N 1
ATOM 984 C CA . GLY A 1 119 ? -21.522 15.122 7.840 1.00 89.56 119 GLY A CA 1
ATOM 985 C C . GLY A 1 119 ? -20.103 15.684 7.682 1.00 89.56 119 GLY A C 1
ATOM 986 O O . GLY A 1 119 ? -19.701 16.066 6.581 1.00 89.56 119 GLY A O 1
ATOM 987 N N . GLU A 1 120 ? -19.313 15.734 8.758 1.00 90.06 120 GLU A N 1
ATOM 988 C CA . GLU A 1 120 ? -17.926 16.203 8.708 1.00 90.06 120 GLU A CA 1
ATOM 989 C C . GLU A 1 120 ? -17.022 15.270 7.907 1.00 90.06 120 GLU A C 1
ATOM 991 O O . GLU A 1 120 ? -16.114 15.754 7.235 1.00 90.06 120 GLU A O 1
ATOM 996 N N . ALA A 1 121 ? -17.291 13.960 7.926 1.00 87.69 121 ALA A N 1
ATOM 997 C CA . ALA A 1 121 ? -16.478 12.972 7.215 1.00 87.69 121 ALA A CA 1
ATOM 998 C C . ALA A 1 121 ? -16.434 13.211 5.692 1.00 87.69 121 ALA A C 1
ATOM 1000 O O . ALA A 1 121 ? -15.441 12.914 5.034 1.00 87.69 121 ALA A O 1
ATOM 1001 N N . GLN A 1 122 ? -17.497 13.791 5.128 1.00 85.75 122 GLN A N 1
ATOM 1002 C CA . GLN A 1 122 ? -17.582 14.117 3.699 1.00 85.75 122 GLN A CA 1
ATOM 1003 C C . GLN A 1 122 ? -16.944 15.472 3.377 1.00 85.75 122 GLN A C 1
ATOM 1005 O O . GLN A 1 122 ? -16.391 15.656 2.298 1.00 85.75 122 GLN A O 1
ATOM 1010 N N . ARG A 1 123 ? -17.031 16.437 4.303 1.00 88.25 123 ARG A N 1
ATOM 1011 C CA . ARG A 1 123 ? -16.519 17.802 4.099 1.00 88.25 123 ARG A CA 1
ATOM 1012 C C . ARG A 1 123 ? -15.025 17.924 4.366 1.00 88.25 123 ARG A C 1
ATOM 1014 O O . ARG A 1 123 ? -14.358 18.704 3.696 1.00 88.25 123 ARG A O 1
ATOM 1021 N N . ASN A 1 124 ? -14.517 17.198 5.356 1.00 90.31 124 ASN A N 1
ATOM 1022 C CA . ASN A 1 124 ? -13.116 17.228 5.751 1.00 90.31 124 ASN A CA 1
ATOM 1023 C C . ASN A 1 124 ? -12.648 15.809 6.113 1.00 90.31 124 ASN A C 1
ATOM 1025 O O . ASN A 1 124 ? -12.649 15.464 7.298 1.00 90.31 124 ASN A O 1
ATOM 1029 N N . PRO A 1 125 ? -12.294 14.985 5.108 1.00 89.81 125 PRO A N 1
ATOM 1030 C CA . PRO A 1 125 ? -11.914 13.597 5.318 1.00 89.81 125 PRO A CA 1
ATOM 1031 C C . PRO A 1 125 ? -10.683 13.482 6.214 1.00 89.81 125 PRO A C 1
ATOM 1033 O O . PRO A 1 125 ? -9.636 14.076 5.955 1.00 89.81 125 PRO A O 1
ATOM 1036 N N . ARG A 1 126 ? -10.806 12.691 7.272 1.00 92.88 126 ARG A N 1
ATOM 1037 C CA . ARG A 1 126 ? -9.724 12.358 8.191 1.00 92.88 126 ARG A CA 1
ATOM 1038 C C . ARG A 1 126 ? -9.008 11.085 7.746 1.00 92.88 126 ARG A C 1
ATOM 1040 O O . ARG A 1 126 ? -9.594 10.196 7.130 1.00 92.88 126 ARG A O 1
ATOM 1047 N N . THR A 1 127 ? -7.740 10.982 8.124 1.00 94.62 127 THR A N 1
ATOM 1048 C CA . THR A 1 127 ? -6.955 9.754 8.012 1.00 94.62 127 THR A CA 1
ATOM 1049 C C . THR A 1 127 ? -6.787 9.103 9.382 1.00 94.62 127 THR A C 1
ATOM 1051 O O . THR A 1 127 ? -6.457 9.769 10.368 1.00 94.62 127 THR A O 1
ATOM 1054 N N . TYR A 1 128 ? -6.999 7.793 9.431 1.00 95.00 128 TYR A N 1
ATOM 1055 C CA . TYR A 1 128 ? -6.838 6.944 10.603 1.00 95.00 128 TYR A CA 1
ATOM 1056 C C . TYR A 1 128 ? -5.661 5.987 10.443 1.00 95.00 128 TYR A C 1
ATOM 1058 O O . TYR A 1 128 ? -5.173 5.723 9.341 1.00 95.00 128 TYR A O 1
ATOM 1066 N N . THR A 1 129 ? -5.232 5.442 11.575 1.00 93.69 129 THR A N 1
ATOM 1067 C CA . THR A 1 129 ? -4.299 4.321 11.627 1.00 93.69 129 THR A CA 1
ATOM 1068 C C . THR A 1 129 ? -5.089 3.003 11.606 1.00 93.69 129 THR A C 1
ATOM 1070 O O . THR A 1 129 ? -6.063 2.892 12.349 1.00 93.69 129 THR A O 1
ATOM 1073 N N . PRO A 1 130 ? -4.684 2.002 10.803 1.00 93.88 130 PRO A N 1
ATOM 1074 C CA . PRO A 1 130 ? -5.283 0.672 10.848 1.00 93.88 130 PRO A CA 1
ATOM 1075 C C . PRO A 1 130 ? -5.153 -0.003 12.219 1.00 93.88 130 PRO A C 1
ATOM 1077 O O . PRO A 1 130 ? -4.175 0.210 12.934 1.00 93.88 130 PRO A O 1
ATOM 1080 N N . ALA A 1 131 ? -6.106 -0.874 12.550 1.00 92.50 131 ALA A N 1
ATOM 1081 C CA . ALA A 1 131 ? -6.148 -1.603 13.819 1.00 92.50 131 ALA A CA 1
ATOM 1082 C C . ALA A 1 131 ? -5.018 -2.637 13.989 1.00 92.50 131 ALA A C 1
ATOM 1084 O O . ALA A 1 131 ? -4.639 -2.964 15.115 1.00 92.50 131 ALA A O 1
ATOM 1085 N N . TYR A 1 132 ? -4.473 -3.172 12.892 1.00 91.81 132 TYR A N 1
ATOM 1086 C CA . TYR A 1 132 ? -3.394 -4.155 12.962 1.00 91.81 132 TYR A CA 1
ATOM 1087 C C . TYR A 1 132 ? -2.058 -3.513 13.351 1.00 91.81 132 TYR A C 1
ATOM 1089 O O . TYR A 1 132 ? -1.694 -2.421 12.914 1.00 91.81 132 TYR A O 1
ATOM 1097 N N . LYS A 1 133 ? -1.299 -4.229 14.187 1.00 84.44 133 LYS A N 1
ATOM 1098 C CA . LYS A 1 133 ? -0.080 -3.707 14.818 1.00 84.44 133 LYS A CA 1
ATOM 1099 C C . LYS A 1 133 ? 1.097 -3.592 13.850 1.00 84.44 133 LYS A C 1
ATOM 1101 O O . LYS A 1 133 ? 1.845 -2.619 13.918 1.00 84.44 133 LYS A O 1
ATOM 1106 N N . VAL A 1 134 ? 1.281 -4.587 12.983 1.00 85.31 134 VAL A N 1
ATOM 1107 C CA . VAL A 1 134 ? 2.436 -4.653 12.083 1.00 85.31 134 VAL A CA 1
ATOM 1108 C C . VAL A 1 134 ? 2.044 -4.148 10.705 1.00 85.31 134 VAL A C 1
ATOM 1110 O O . VAL A 1 134 ? 1.110 -4.658 10.090 1.00 85.31 134 VAL A O 1
ATOM 1113 N N . ARG A 1 135 ? 2.752 -3.123 10.228 1.00 88.81 135 ARG A N 1
ATOM 1114 C CA . ARG A 1 135 ? 2.472 -2.489 8.939 1.00 88.81 135 ARG A CA 1
ATOM 1115 C C . ARG A 1 135 ? 3.464 -2.990 7.892 1.00 88.81 135 ARG A C 1
ATOM 1117 O O . ARG A 1 135 ? 4.673 -2.913 8.125 1.00 88.81 135 ARG A O 1
ATOM 1124 N N . PRO A 1 136 ? 2.985 -3.519 6.758 1.00 90.88 136 PRO A N 1
ATOM 1125 C CA . PRO A 1 136 ? 3.852 -4.180 5.801 1.00 90.88 136 PRO A CA 1
ATOM 1126 C C . PRO A 1 136 ? 4.618 -3.159 4.957 1.00 90.88 136 PRO A C 1
ATOM 1128 O O . PRO A 1 136 ? 4.043 -2.223 4.404 1.00 90.88 136 PRO A O 1
ATOM 1131 N N . ASN A 1 137 ? 5.928 -3.356 4.822 1.00 91.50 137 ASN A N 1
ATOM 1132 C CA . ASN A 1 137 ? 6.748 -2.589 3.887 1.00 91.50 137 ASN A CA 1
ATOM 1133 C C . ASN A 1 137 ? 6.609 -3.133 2.449 1.00 91.50 137 ASN A C 1
ATOM 1135 O O . ASN A 1 137 ? 5.992 -4.172 2.213 1.00 91.50 137 ASN A O 1
ATOM 1139 N N . ALA A 1 138 ? 7.207 -2.449 1.471 1.00 92.44 138 ALA A N 1
ATOM 1140 C CA . ALA A 1 138 ? 7.115 -2.846 0.063 1.00 92.44 138 ALA A CA 1
ATOM 1141 C C . ALA A 1 138 ? 7.608 -4.284 -0.205 1.00 92.44 138 ALA A C 1
ATOM 1143 O O . ALA A 1 138 ? 7.032 -4.987 -1.036 1.00 92.44 138 ALA A O 1
ATOM 1144 N N . MET A 1 139 ? 8.654 -4.731 0.503 1.00 91.06 139 MET A N 1
ATOM 1145 C CA . MET A 1 139 ? 9.184 -6.092 0.362 1.00 91.06 139 MET A CA 1
ATOM 1146 C C . MET A 1 139 ? 8.209 -7.124 0.923 1.00 91.06 139 MET A C 1
ATOM 1148 O O . MET A 1 139 ? 7.924 -8.111 0.252 1.00 91.06 139 MET A O 1
ATOM 1152 N N . ALA A 1 140 ? 7.637 -6.858 2.099 1.00 90.94 140 ALA A N 1
ATOM 1153 C CA . ALA A 1 140 ? 6.625 -7.700 2.718 1.00 90.94 140 ALA A CA 1
ATOM 1154 C C . ALA A 1 140 ? 5.429 -7.915 1.798 1.00 90.94 140 ALA A C 1
ATOM 1156 O O . ALA A 1 140 ? 4.995 -9.043 1.588 1.00 90.94 140 ALA A O 1
ATOM 1157 N N . ILE A 1 141 ? 4.919 -6.818 1.231 1.00 93.56 141 ILE A N 1
ATOM 1158 C CA . ILE A 1 141 ? 3.790 -6.853 0.306 1.00 93.56 141 ILE A CA 1
ATOM 1159 C C . ILE A 1 141 ? 4.150 -7.692 -0.919 1.00 93.56 141 ILE A C 1
ATOM 1161 O O . ILE A 1 141 ? 3.386 -8.571 -1.300 1.00 93.56 141 ILE A O 1
ATOM 1165 N N . MET A 1 142 ? 5.317 -7.462 -1.528 1.00 92.94 142 MET A N 1
ATOM 1166 C CA . MET A 1 142 ? 5.731 -8.220 -2.710 1.00 92.94 142 MET A CA 1
ATOM 1167 C C . MET A 1 142 ? 5.905 -9.714 -2.410 1.00 92.94 142 MET A C 1
ATOM 1169 O O . MET A 1 142 ? 5.490 -10.541 -3.217 1.00 92.94 142 MET A O 1
ATOM 1173 N N . ASN A 1 143 ? 6.484 -10.066 -1.262 1.00 91.44 143 ASN A N 1
ATOM 1174 C CA . ASN A 1 143 ? 6.639 -11.455 -0.834 1.00 91.44 143 ASN A CA 1
ATOM 1175 C C . ASN A 1 143 ? 5.278 -12.120 -0.639 1.00 91.44 143 ASN A C 1
ATOM 1177 O O . ASN A 1 143 ? 5.030 -13.166 -1.231 1.00 91.44 143 ASN A O 1
ATOM 1181 N N . LYS A 1 144 ? 4.364 -11.450 0.071 1.00 91.81 144 LYS A N 1
ATOM 1182 C CA . LYS A 1 144 ? 3.006 -11.945 0.285 1.00 91.81 144 LYS A CA 1
ATOM 1183 C C . LYS A 1 144 ? 2.271 -12.143 -1.037 1.00 91.81 144 LYS A C 1
ATOM 1185 O O . LYS A 1 144 ? 1.703 -13.196 -1.275 1.00 91.81 144 LYS A O 1
ATOM 1190 N N . LEU A 1 145 ? 2.338 -11.178 -1.955 1.00 93.12 145 LEU A N 1
ATOM 1191 C CA . LEU A 1 145 ? 1.721 -11.309 -3.279 1.00 93.12 145 LEU A CA 1
ATOM 1192 C C . LEU A 1 145 ? 2.348 -12.426 -4.124 1.00 93.12 145 LEU A C 1
ATOM 1194 O O . LEU A 1 145 ? 1.633 -13.040 -4.912 1.00 93.12 145 LEU A O 1
ATOM 1198 N N . ASN A 1 146 ? 3.644 -12.703 -3.949 1.00 92.56 146 ASN A N 1
ATOM 1199 C CA . ASN A 1 146 ? 4.328 -13.816 -4.607 1.00 92.56 146 ASN A CA 1
ATOM 1200 C C . ASN A 1 146 ? 3.853 -15.199 -4.136 1.00 92.56 146 ASN A C 1
ATOM 1202 O O . ASN A 1 146 ? 3.969 -16.155 -4.901 1.00 92.56 146 ASN A O 1
ATOM 1206 N N . GLU A 1 147 ? 3.308 -15.311 -2.921 1.00 90.94 147 GLU A N 1
ATOM 1207 C CA . GLU A 1 147 ? 2.697 -16.554 -2.427 1.00 90.94 147 GLU A CA 1
ATOM 1208 C C . GLU A 1 147 ? 1.422 -16.901 -3.213 1.00 90.94 147 GLU A C 1
ATOM 1210 O O . GLU A 1 147 ? 1.198 -18.064 -3.543 1.00 90.94 147 GLU A O 1
ATOM 1215 N N . TYR A 1 148 ? 0.607 -15.895 -3.557 1.00 90.38 148 TYR A N 1
ATOM 1216 C CA . TYR A 1 148 ? -0.666 -16.090 -4.270 1.00 90.38 148 TYR A CA 1
ATOM 1217 C C . TYR A 1 148 ? -0.510 -16.073 -5.791 1.00 90.38 148 TYR A C 1
ATOM 1219 O O . TYR A 1 148 ? -1.191 -16.812 -6.506 1.00 90.38 148 TYR A O 1
ATOM 1227 N N . TRP A 1 149 ? 0.374 -15.220 -6.307 1.00 91.62 149 TRP A N 1
ATOM 1228 C CA . TRP A 1 149 ? 0.567 -15.013 -7.736 1.00 91.62 149 TRP A CA 1
ATOM 1229 C C . TRP A 1 149 ? 2.043 -14.993 -8.083 1.00 91.62 149 TRP A C 1
ATOM 1231 O O . TRP A 1 149 ? 2.843 -14.362 -7.413 1.00 91.62 149 TRP A O 1
ATOM 1241 N N . ASN A 1 150 ? 2.414 -15.571 -9.224 1.00 92.44 150 ASN A N 1
ATOM 1242 C CA . ASN A 1 150 ? 3.762 -15.389 -9.754 1.00 92.44 150 ASN A CA 1
ATOM 1243 C C . ASN A 1 150 ? 3.930 -13.944 -10.272 1.00 92.44 150 ASN A C 1
ATOM 1245 O O . ASN A 1 150 ? 3.731 -13.674 -11.462 1.00 92.44 150 ASN A O 1
ATOM 1249 N N . MET A 1 151 ? 4.266 -13.004 -9.382 1.00 92.88 151 MET A N 1
ATOM 1250 C CA . MET A 1 151 ? 4.362 -11.577 -9.708 1.00 92.88 151 MET A CA 1
ATOM 1251 C C . MET A 1 151 ? 5.386 -11.275 -10.808 1.00 92.88 151 MET A C 1
ATOM 1253 O O . MET A 1 151 ? 5.069 -10.449 -11.668 1.00 92.88 151 MET A O 1
ATOM 1257 N N . PRO A 1 152 ? 6.565 -11.934 -10.877 1.00 91.88 152 PRO A N 1
ATOM 1258 C CA . PRO A 1 152 ? 7.485 -11.768 -12.001 1.00 91.88 152 PRO A CA 1
ATOM 1259 C C . PRO A 1 152 ? 6.841 -12.086 -13.354 1.00 91.88 152 PRO A C 1
ATOM 1261 O O . PRO A 1 152 ? 7.019 -11.339 -14.321 1.00 91.88 152 PRO A O 1
ATOM 1264 N N . LEU A 1 153 ? 6.060 -13.168 -13.427 1.00 92.19 153 LEU A N 1
ATOM 1265 C CA . LEU A 1 153 ? 5.348 -13.549 -14.644 1.00 92.19 153 LEU A CA 1
ATOM 1266 C C . LEU A 1 153 ? 4.230 -12.555 -14.979 1.00 92.19 153 LEU A C 1
ATOM 1268 O O . LEU A 1 153 ? 4.116 -12.140 -16.134 1.00 92.19 153 LEU A O 1
ATOM 1272 N N . VAL A 1 154 ? 3.431 -12.152 -13.984 1.00 91.62 154 VAL A N 1
ATOM 1273 C CA . VAL A 1 154 ? 2.360 -11.155 -14.157 1.00 91.62 154 VAL A CA 1
ATOM 1274 C C . VAL A 1 154 ? 2.943 -9.846 -14.679 1.00 91.62 154 VAL A C 1
ATOM 1276 O O . VAL A 1 154 ? 2.472 -9.322 -15.683 1.00 91.62 154 VAL A O 1
ATOM 1279 N N . HIS A 1 155 ? 4.013 -9.347 -14.064 1.00 92.06 155 HIS A N 1
ATOM 1280 C CA . HIS A 1 155 ? 4.670 -8.113 -14.481 1.00 92.06 155 HIS A CA 1
ATOM 1281 C C . HIS A 1 155 ? 5.175 -8.181 -15.924 1.00 92.06 155 HIS A C 1
ATOM 1283 O O . HIS A 1 155 ? 4.918 -7.255 -16.689 1.00 92.06 155 HIS A O 1
ATOM 1289 N N . ARG A 1 156 ? 5.819 -9.284 -16.328 1.00 90.44 156 ARG A N 1
ATOM 1290 C CA . ARG A 1 156 ? 6.289 -9.460 -17.710 1.00 90.44 156 ARG A CA 1
ATOM 1291 C C . ARG A 1 156 ? 5.138 -9.440 -18.719 1.00 90.44 156 ARG A C 1
ATOM 1293 O O . ARG A 1 156 ? 5.260 -8.798 -19.757 1.00 90.44 156 ARG A O 1
ATOM 1300 N N . ARG A 1 157 ? 4.027 -10.120 -18.414 1.00 90.31 157 ARG A N 1
ATOM 1301 C CA . ARG A 1 157 ? 2.837 -10.150 -19.282 1.00 90.31 157 ARG A CA 1
ATOM 1302 C C . ARG A 1 157 ? 2.179 -8.776 -19.397 1.00 90.31 157 ARG A C 1
ATOM 1304 O O . ARG A 1 157 ? 1.851 -8.357 -20.497 1.00 90.31 157 ARG A O 1
ATOM 1311 N N . GLU A 1 158 ? 2.047 -8.064 -18.283 1.00 88.38 158 GLU A N 1
ATOM 1312 C CA . GLU A 1 158 ? 1.492 -6.704 -18.239 1.00 88.38 158 GLU A CA 1
ATOM 1313 C C . GLU A 1 158 ? 2.351 -5.690 -18.998 1.00 88.38 158 GLU A C 1
ATOM 1315 O O . GLU A 1 158 ? 1.822 -4.799 -19.657 1.00 88.38 158 GLU A O 1
ATOM 1320 N N . LEU A 1 159 ? 3.678 -5.812 -18.921 1.00 87.00 159 LEU A N 1
ATOM 1321 C CA . LEU A 1 159 ? 4.580 -4.978 -19.712 1.00 87.00 159 LEU A CA 1
ATOM 1322 C C . LEU A 1 159 ? 4.440 -5.262 -21.209 1.00 87.00 159 LEU A C 1
ATOM 1324 O O . LEU A 1 159 ? 4.374 -4.320 -21.987 1.00 87.00 159 LEU A O 1
ATOM 1328 N N . ALA A 1 160 ? 4.357 -6.537 -21.599 1.00 84.56 160 ALA A N 1
ATOM 1329 C CA . ALA A 1 160 ? 4.223 -6.932 -23.000 1.00 84.56 160 ALA A CA 1
ATOM 1330 C C . ALA A 1 160 ? 2.864 -6.551 -23.611 1.00 84.56 160 ALA A C 1
ATOM 1332 O O . ALA A 1 160 ? 2.787 -6.300 -24.806 1.00 84.56 160 ALA A O 1
ATOM 1333 N N . ALA A 1 161 ? 1.797 -6.515 -22.809 1.00 81.50 161 ALA A N 1
ATOM 1334 C CA . ALA A 1 161 ? 0.462 -6.141 -23.270 1.00 81.50 161 ALA A CA 1
ATOM 1335 C C . ALA A 1 161 ? 0.277 -4.622 -23.447 1.00 81.50 161 ALA A C 1
ATOM 1337 O O . ALA A 1 161 ? -0.636 -4.195 -24.152 1.00 81.50 161 ALA A O 1
ATOM 1338 N N . ASN A 1 162 ? 1.109 -3.800 -22.801 1.00 73.62 162 ASN A N 1
ATOM 1339 C CA . ASN A 1 162 ? 0.974 -2.347 -22.838 1.00 73.62 162 ASN A CA 1
ATOM 1340 C C . ASN A 1 162 ? 1.843 -1.723 -23.938 1.00 73.62 162 ASN A C 1
ATOM 1342 O O . ASN A 1 162 ? 2.987 -1.337 -23.706 1.00 73.62 162 ASN A O 1
ATOM 1346 N N . ASP A 1 163 ? 1.233 -1.513 -25.105 1.00 68.06 163 ASP A N 1
ATOM 1347 C CA . ASP A 1 163 ? 1.810 -0.803 -26.262 1.00 68.06 163 ASP A CA 1
ATOM 1348 C C . ASP A 1 163 ? 1.964 0.723 -26.055 1.00 68.06 163 ASP A C 1
ATOM 1350 O O . ASP A 1 163 ? 2.459 1.428 -26.934 1.00 68.06 163 ASP A O 1
ATOM 1354 N N . TYR A 1 164 ? 1.548 1.256 -24.898 1.00 61.69 164 TYR A N 1
ATOM 1355 C CA . TYR A 1 164 ? 1.517 2.698 -24.601 1.00 61.69 164 TYR A CA 1
ATOM 1356 C C . TYR A 1 164 ? 2.878 3.397 -24.697 1.00 61.69 164 TYR A C 1
ATOM 1358 O O . TYR A 1 164 ? 2.939 4.584 -25.005 1.00 61.69 164 TYR A O 1
ATOM 1366 N N . PHE A 1 165 ? 3.963 2.659 -24.468 1.00 58.25 165 PHE A N 1
ATOM 1367 C CA . PHE A 1 165 ? 5.324 3.129 -24.687 1.00 58.25 165 PHE A CA 1
ATOM 1368 C C . PHE A 1 165 ? 5.997 2.206 -25.693 1.00 58.25 165 PHE A C 1
ATOM 1370 O O . PHE A 1 165 ? 6.932 1.480 -25.354 1.00 58.25 165 PHE A O 1
ATOM 1377 N N . LYS A 1 166 ? 5.551 2.235 -26.953 1.00 61.41 166 LYS A N 1
ATOM 1378 C CA . LYS A 1 166 ? 6.487 1.939 -28.041 1.00 61.41 166 LYS A CA 1
ATOM 1379 C C . LYS A 1 166 ? 7.612 2.948 -27.880 1.00 61.41 166 LYS A C 1
ATOM 1381 O O . LYS A 1 166 ? 7.418 4.126 -28.164 1.00 61.41 166 LYS A O 1
ATOM 1386 N N . GLN A 1 167 ? 8.729 2.509 -27.301 1.00 59.59 167 GLN A N 1
ATOM 1387 C CA . GLN A 1 167 ? 9.955 3.286 -27.300 1.00 59.59 167 GLN A CA 1
ATOM 1388 C C . GLN A 1 167 ? 10.231 3.588 -28.766 1.00 59.59 167 GLN A C 1
ATOM 1390 O O . GLN A 1 167 ? 10.609 2.706 -29.529 1.00 59.59 167 GLN A O 1
ATOM 1395 N N . VAL A 1 168 ? 9.914 4.809 -29.185 1.00 64.19 168 VAL A N 1
ATOM 1396 C CA . VAL A 1 168 ? 10.420 5.323 -30.446 1.00 64.19 168 VAL A CA 1
ATOM 1397 C C . VAL A 1 168 ? 11.914 5.407 -30.208 1.00 64.19 168 VAL A C 1
ATOM 1399 O O . VAL A 1 168 ? 12.321 5.975 -29.188 1.00 64.19 168 VAL A O 1
ATOM 1402 N N . ASP A 1 169 ? 12.709 4.779 -31.069 1.00 69.50 169 ASP A N 1
ATOM 1403 C CA . ASP A 1 169 ? 14.159 4.874 -30.969 1.00 69.50 169 ASP A CA 1
ATOM 1404 C C . ASP A 1 169 ? 14.517 6.354 -30.827 1.00 69.50 169 ASP A C 1
ATOM 1406 O O . ASP A 1 169 ? 14.153 7.186 -31.662 1.00 69.50 169 ASP A O 1
ATOM 1410 N N . PHE A 1 170 ? 15.127 6.710 -29.695 1.00 78.06 170 PHE A N 1
ATOM 1411 C CA . PHE A 1 170 ? 15.466 8.097 -29.428 1.00 78.06 170 PHE A CA 1
ATOM 1412 C C . PHE A 1 170 ? 16.535 8.516 -30.431 1.00 78.06 170 PHE A C 1
ATOM 1414 O O . PHE A 1 170 ? 17.701 8.123 -30.336 1.00 78.06 170 PHE A O 1
ATOM 1421 N N . GLU A 1 171 ? 16.137 9.325 -31.404 1.00 80.06 171 GLU A N 1
ATOM 1422 C CA . GLU A 1 171 ? 17.074 9.921 -32.332 1.00 80.06 171 GLU A CA 1
ATOM 1423 C C . GLU A 1 171 ? 17.710 11.164 -31.716 1.00 80.06 171 GLU A C 1
ATOM 1425 O O . GLU A 1 171 ? 17.033 12.130 -31.363 1.00 80.06 171 GLU A O 1
ATOM 1430 N N . LEU A 1 172 ? 19.042 11.157 -31.623 1.00 83.25 172 LEU A N 1
ATOM 1431 C CA . LEU A 1 172 ? 19.794 12.350 -31.247 1.00 83.25 172 LEU A CA 1
ATOM 1432 C C . LEU A 1 172 ? 19.466 13.505 -32.214 1.00 83.25 172 LEU A C 1
ATOM 1434 O O . LEU A 1 172 ? 19.503 13.289 -33.433 1.00 83.25 172 LEU A O 1
ATOM 1438 N N . PRO A 1 173 ? 19.232 14.728 -31.703 1.00 88.12 173 PRO A N 1
ATOM 1439 C CA . PRO A 1 173 ? 19.123 15.916 -32.538 1.00 88.12 173 PRO A CA 1
ATOM 1440 C C . PRO A 1 173 ? 20.323 16.047 -33.497 1.00 88.12 173 PRO A C 1
ATOM 1442 O O . PRO A 1 173 ? 21.452 15.713 -33.103 1.00 88.12 173 PRO A O 1
ATOM 1445 N N . PRO A 1 174 ? 20.119 16.513 -34.744 1.00 87.56 174 PRO A N 1
ATOM 1446 C CA . PRO A 1 174 ? 21.160 16.571 -35.775 1.00 87.56 174 PRO A CA 1
ATOM 1447 C C . PRO A 1 174 ? 22.433 17.304 -35.335 1.00 87.56 174 PRO A C 1
ATOM 1449 O O . PRO A 1 174 ? 23.539 16.946 -35.735 1.00 87.56 174 PRO A O 1
ATOM 1452 N N . GLU A 1 175 ? 22.286 18.320 -34.492 1.00 86.19 175 GLU A N 1
ATOM 1453 C CA . GLU A 1 175 ? 23.372 19.130 -33.951 1.00 86.19 175 GLU A CA 1
ATOM 1454 C C . GLU A 1 175 ? 24.289 18.287 -33.058 1.00 86.19 175 GLU A C 1
ATOM 1456 O O . GLU A 1 175 ? 25.513 18.345 -33.181 1.00 86.19 175 GLU A O 1
ATOM 1461 N N . ILE A 1 176 ? 23.702 17.437 -32.211 1.00 85.88 176 ILE A N 1
ATOM 1462 C CA . ILE A 1 176 ? 24.441 16.558 -31.299 1.00 85.88 176 ILE A CA 1
ATOM 1463 C C . ILE A 1 176 ? 25.085 15.398 -32.072 1.00 85.88 176 ILE A C 1
ATOM 1465 O O . ILE A 1 176 ? 26.218 15.021 -31.762 1.00 85.88 176 ILE A O 1
ATOM 1469 N N . LYS A 1 177 ? 24.418 14.873 -33.116 1.00 86.06 177 LYS A N 1
ATOM 1470 C CA . LYS A 1 177 ? 25.006 13.869 -34.029 1.00 86.06 177 LYS A CA 1
ATOM 1471 C C . LYS A 1 177 ? 26.304 14.401 -34.662 1.00 86.06 177 LYS A C 1
ATOM 1473 O O . LYS A 1 177 ? 27.347 13.764 -34.522 1.00 86.06 177 LYS A O 1
ATOM 1478 N N . LYS A 1 178 ? 26.282 15.624 -35.210 1.00 85.62 178 LYS A N 1
ATOM 1479 C CA . LYS A 1 178 ? 27.468 16.280 -35.799 1.00 85.62 178 LYS A CA 1
ATOM 1480 C C . LYS A 1 178 ? 28.590 16.523 -34.787 1.00 85.62 178 LYS A C 1
ATOM 1482 O O . LYS A 1 178 ? 29.759 16.310 -35.093 1.00 85.62 178 LYS A O 1
ATOM 1487 N N . MET A 1 179 ? 28.262 16.955 -33.566 1.00 81.00 179 MET A N 1
ATOM 1488 C CA . MET A 1 179 ? 29.272 17.162 -32.517 1.00 81.00 179 MET A CA 1
ATOM 1489 C C . MET A 1 179 ? 29.968 15.856 -32.113 1.00 81.00 179 MET A C 1
ATOM 1491 O O . MET A 1 179 ? 31.172 15.858 -31.853 1.00 81.00 179 MET A O 1
ATOM 1495 N N . LYS A 1 180 ? 29.226 14.743 -32.077 1.00 81.75 180 LYS A N 1
ATOM 1496 C CA . LYS A 1 180 ? 29.780 13.412 -31.803 1.00 81.75 180 LYS A CA 1
ATOM 1497 C C . LYS A 1 180 ? 30.706 12.952 -32.931 1.00 81.75 180 LYS A C 1
ATOM 1499 O O . LYS A 1 180 ? 31.811 12.504 -32.646 1.00 81.75 180 LYS A O 1
ATOM 1504 N N . GLU A 1 181 ? 30.291 13.118 -34.185 1.00 82.94 181 GLU A N 1
ATOM 1505 C CA . GLU A 1 181 ? 31.100 12.785 -35.368 1.00 82.94 181 GLU A CA 1
ATOM 1506 C C . GLU A 1 181 ? 32.414 13.580 -35.403 1.00 82.94 181 GLU A C 1
ATOM 1508 O O . GLU A 1 181 ? 33.483 13.000 -35.576 1.00 82.94 181 GLU A O 1
ATOM 1513 N N . HIS A 1 182 ? 32.366 14.888 -35.132 1.00 77.25 182 HIS A N 1
ATOM 1514 C CA . HIS A 1 182 ? 33.570 15.720 -35.053 1.00 77.25 182 HIS A CA 1
ATOM 1515 C C . HIS A 1 182 ? 34.512 15.341 -33.906 1.00 77.25 182 HIS A C 1
ATOM 1517 O O . HIS A 1 182 ? 35.721 15.528 -34.029 1.00 77.25 182 HIS A O 1
ATOM 1523 N N . ARG A 1 183 ? 33.985 14.843 -32.780 1.00 76.31 183 ARG A N 1
ATOM 1524 C CA . ARG A 1 183 ? 34.815 14.324 -31.684 1.00 76.31 183 ARG A CA 1
ATOM 1525 C C . ARG A 1 183 ? 35.532 13.040 -32.088 1.00 76.31 183 ARG A C 1
ATOM 1527 O O . ARG A 1 183 ? 36.743 12.977 -31.942 1.00 76.31 183 ARG A O 1
ATOM 1534 N N . ILE A 1 184 ? 34.804 12.084 -32.664 1.00 78.56 184 ILE A N 1
ATOM 1535 C CA . ILE A 1 184 ? 35.368 10.804 -33.119 1.00 78.56 184 ILE A CA 1
ATOM 1536 C C . ILE A 1 184 ? 36.490 11.042 -34.139 1.00 78.56 184 ILE A C 1
ATOM 1538 O O . ILE A 1 184 ? 37.581 10.511 -33.978 1.00 78.56 184 ILE A O 1
ATOM 1542 N N . GLN A 1 185 ? 36.278 11.937 -35.110 1.00 74.00 185 GLN A N 1
ATOM 1543 C CA . GLN A 1 185 ? 37.301 12.293 -36.103 1.00 74.00 185 GLN A CA 1
ATOM 1544 C C . GLN A 1 185 ? 38.558 12.935 -35.491 1.00 74.00 185 GLN A C 1
ATOM 1546 O O . GLN A 1 185 ? 39.655 12.745 -36.008 1.00 74.00 185 GLN A O 1
ATOM 1551 N N . ARG A 1 186 ? 38.428 13.712 -34.405 1.00 71.69 186 ARG A N 1
ATOM 1552 C CA . ARG A 1 186 ? 39.593 14.282 -33.703 1.00 71.69 186 ARG A CA 1
ATOM 1553 C C . ARG A 1 186 ? 40.367 13.224 -32.933 1.00 71.69 186 ARG A C 1
ATOM 1555 O O . ARG A 1 186 ? 41.593 13.258 -32.946 1.00 71.69 186 ARG A O 1
ATOM 1562 N N . ASP A 1 187 ? 39.660 12.319 -32.272 1.00 72.56 187 ASP A N 1
ATOM 1563 C CA . ASP A 1 187 ? 40.274 11.252 -31.487 1.00 72.56 187 ASP A CA 1
ATOM 1564 C C . ASP A 1 187 ? 40.996 10.249 -32.410 1.00 72.56 187 ASP A C 1
ATOM 1566 O O . ASP A 1 187 ? 42.101 9.818 -32.092 1.00 72.56 187 ASP A O 1
ATOM 1570 N N . GLU A 1 188 ? 40.443 9.971 -33.598 1.00 71.81 188 GLU A N 1
ATOM 1571 C CA . GLU A 1 188 ? 41.083 9.157 -34.646 1.00 71.81 188 GLU A CA 1
ATOM 1572 C C . GLU A 1 188 ? 42.285 9.855 -35.303 1.00 71.81 188 GLU A C 1
ATOM 1574 O O . GLU A 1 188 ? 43.258 9.197 -35.644 1.00 71.81 188 GLU A O 1
ATOM 1579 N N . ALA A 1 189 ? 42.262 11.185 -35.451 1.00 64.94 189 ALA A N 1
ATOM 1580 C CA . ALA A 1 189 ? 43.385 11.954 -36.002 1.00 64.94 189 ALA A CA 1
ATOM 1581 C C . ALA A 1 189 ? 44.547 12.166 -35.011 1.00 64.94 189 ALA A C 1
ATOM 1583 O O . ALA A 1 189 ? 45.584 12.713 -35.387 1.00 64.94 189 ALA A O 1
ATOM 1584 N N . THR A 1 190 ? 44.357 11.790 -33.744 1.00 63.09 190 THR A N 1
ATOM 1585 C CA . THR A 1 190 ? 45.362 11.915 -32.676 1.00 63.09 190 THR A CA 1
ATOM 1586 C C . THR A 1 190 ? 46.037 10.566 -32.358 1.00 63.09 190 THR A C 1
ATOM 1588 O O . THR A 1 190 ? 46.939 10.524 -31.521 1.00 63.09 190 THR A O 1
ATOM 1591 N N . GLN A 1 191 ? 45.625 9.475 -33.021 1.00 49.88 191 GLN A N 1
ATOM 1592 C CA . GLN A 1 191 ? 46.302 8.168 -33.023 1.00 49.88 191 GLN A CA 1
ATOM 1593 C C . GLN A 1 191 ? 47.227 8.033 -34.234 1.00 49.88 191 GLN A C 1
ATOM 1595 O O . GLN A 1 191 ? 48.294 7.402 -34.063 1.00 49.88 191 GLN A O 1
#